Protein AF-B6GZP2-F1 (afdb_monomer)

Organism: Penicillium rubens (strain ATCC 28089 / DSM 1075 / NRRL 1951 / Wisconsin 54-1255) (NCBI:txid500485)

Structure (mmCIF, N/CA/C/O backbone):
data_AF-B6GZP2-F1
#
_entry.id   AF-B6GZP2-F1
#
loop_
_atom_site.group_PDB
_atom_site.id
_atom_site.type_symbol
_atom_site.label_atom_id
_atom_site.label_alt_id
_atom_site.label_comp_id
_atom_site.label_asym_id
_atom_site.label_entity_id
_atom_site.label_seq_id
_atom_site.pdbx_PDB_ins_code
_atom_site.Cartn_x
_atom_site.Cartn_y
_atom_site.Cartn_z
_atom_site.occupancy
_atom_site.B_iso_or_equiv
_atom_site.auth_seq_id
_atom_site.auth_comp_id
_atom_site.auth_asym_id
_atom_site.auth_atom_id
_atom_site.pdbx_PDB_model_num
ATOM 1 N N . MET A 1 1 ? 2.696 3.889 49.284 1.00 46.16 1 MET A N 1
ATOM 2 C CA . MET A 1 1 ? 1.343 4.065 48.715 1.00 46.16 1 MET A CA 1
ATOM 3 C C . MET A 1 1 ? 1.237 3.153 47.505 1.00 46.16 1 MET A C 1
ATOM 5 O O . MET A 1 1 ? 1.988 3.353 46.561 1.00 46.16 1 MET A O 1
ATOM 9 N N . GLY A 1 2 ? 0.428 2.093 47.574 1.00 59.31 2 GLY A N 1
ATOM 10 C CA . GLY A 1 2 ? 0.232 1.188 46.439 1.00 59.31 2 GLY A CA 1
ATOM 11 C C . GLY A 1 2 ? -0.621 1.874 45.377 1.00 59.31 2 GLY A C 1
ATOM 12 O O . GLY A 1 2 ? -1.710 2.348 45.690 1.00 59.31 2 GLY A O 1
ATOM 13 N N . SER A 1 3 ? -0.115 1.977 44.150 1.00 64.50 3 SER A N 1
ATOM 14 C CA . SER A 1 3 ? -0.910 2.445 43.015 1.00 64.50 3 SER A CA 1
ATOM 15 C C . SER A 1 3 ? -1.967 1.384 42.711 1.00 64.50 3 SER A C 1
ATOM 17 O O . SER A 1 3 ? -1.631 0.271 42.311 1.00 64.50 3 SER A O 1
ATOM 19 N N . ILE A 1 4 ? -3.238 1.698 42.965 1.00 73.62 4 ILE A N 1
ATOM 20 C CA . ILE A 1 4 ? -4.356 0.868 42.516 1.00 73.62 4 ILE A CA 1
ATOM 21 C C . ILE A 1 4 ? -4.514 1.168 41.028 1.00 73.62 4 ILE A C 1
ATOM 23 O O . ILE A 1 4 ? -4.993 2.235 40.652 1.00 73.62 4 ILE A O 1
ATOM 27 N N . THR A 1 5 ? -4.063 0.258 40.172 1.00 78.12 5 THR A N 1
ATOM 28 C CA . THR A 1 5 ? -4.270 0.378 38.729 1.00 78.12 5 THR A CA 1
ATOM 29 C C . THR A 1 5 ? -5.692 -0.048 38.411 1.00 78.12 5 THR A C 1
ATOM 31 O O . THR A 1 5 ? -5.974 -1.237 38.289 1.00 78.12 5 THR A O 1
ATOM 34 N N . THR A 1 6 ? -6.596 0.920 38.313 1.00 81.50 6 THR A N 1
ATOM 35 C CA . THR A 1 6 ? -7.939 0.688 37.782 1.00 81.50 6 THR A CA 1
ATOM 36 C C . THR A 1 6 ? -7.833 0.365 36.296 1.00 81.50 6 THR A C 1
ATOM 38 O O . THR A 1 6 ? -7.230 1.113 35.525 1.00 81.50 6 THR A O 1
ATOM 41 N N . THR A 1 7 ? -8.393 -0.766 35.890 1.00 88.25 7 THR A N 1
ATOM 42 C CA . THR A 1 7 ? -8.406 -1.227 34.504 1.00 88.25 7 THR A CA 1
ATOM 43 C C . THR A 1 7 ? -9.774 -0.992 33.871 1.00 88.25 7 THR A C 1
ATOM 45 O O . THR A 1 7 ? -10.785 -0.844 34.554 1.00 88.25 7 THR A O 1
ATOM 48 N N . LEU A 1 8 ? -9.839 -1.015 32.537 1.00 88.31 8 LEU A N 1
ATOM 49 C CA . LEU A 1 8 ? -11.111 -0.919 31.811 1.00 88.31 8 LEU A CA 1
ATOM 50 C C . LEU A 1 8 ? -12.087 -2.053 32.190 1.00 88.31 8 LEU A C 1
ATOM 52 O O . LEU A 1 8 ? -13.301 -1.888 32.086 1.00 88.31 8 LEU A O 1
ATOM 56 N N . LEU A 1 9 ? -11.561 -3.197 32.645 1.00 91.06 9 LEU A N 1
ATOM 57 C CA . LEU A 1 9 ? -12.350 -4.350 33.078 1.00 91.06 9 LEU A CA 1
ATOM 58 C C . LEU A 1 9 ? -13.066 -4.124 34.414 1.00 91.06 9 LEU A C 1
ATOM 60 O O . LEU A 1 9 ? -14.079 -4.780 34.646 1.00 91.06 9 LEU A O 1
ATOM 64 N N . ASP A 1 10 ? -12.586 -3.188 35.237 1.00 93.12 10 ASP A N 1
ATOM 65 C CA . ASP A 1 10 ? -13.174 -2.864 36.543 1.00 93.12 10 ASP A CA 1
ATOM 66 C C . ASP A 1 10 ? -14.403 -1.946 36.423 1.00 93.12 10 ASP A C 1
ATOM 68 O O . ASP A 1 10 ? -15.134 -1.741 37.391 1.00 93.12 10 ASP A O 1
ATOM 72 N N . LEU A 1 11 ? -14.655 -1.395 35.229 1.00 92.75 11 LEU A N 1
ATOM 73 C CA . LEU A 1 11 ? -15.833 -0.575 34.960 1.00 92.75 11 LEU A CA 1
ATOM 74 C C . LEU A 1 11 ? -17.094 -1.436 34.740 1.00 92.75 11 LEU A C 1
ATOM 76 O O . LEU A 1 11 ? -17.014 -2.492 34.102 1.00 92.75 11 LEU A O 1
ATOM 80 N N . PRO A 1 12 ? -18.280 -0.959 35.164 1.00 94.94 12 PRO A N 1
ATOM 81 C CA . PRO A 1 12 ? -19.563 -1.512 34.739 1.00 94.94 12 PRO A CA 1
ATOM 82 C C . PRO A 1 12 ? -19.684 -1.612 33.214 1.00 94.94 12 PRO A C 1
ATOM 84 O O . PRO A 1 12 ? -19.117 -0.804 32.469 1.00 94.94 12 PRO A O 1
ATOM 87 N N . THR A 1 13 ? -20.443 -2.602 32.740 1.00 93.62 13 THR A N 1
ATOM 88 C CA . THR A 1 13 ? -20.599 -2.895 31.305 1.00 93.62 13 THR A CA 1
ATOM 89 C C . THR A 1 13 ? -21.131 -1.687 30.531 1.00 93.62 13 THR A C 1
ATOM 91 O O . THR A 1 13 ? -20.698 -1.438 29.412 1.00 93.62 13 THR A O 1
ATOM 94 N N . GLU A 1 14 ? -22.021 -0.906 31.135 1.00 95.50 14 GLU A N 1
ATOM 95 C CA . GLU A 1 14 ? -22.621 0.295 30.556 1.00 95.50 14 GLU A CA 1
ATOM 96 C C . GLU A 1 14 ? -21.554 1.350 30.247 1.00 95.50 14 GLU A C 1
ATOM 98 O O . GLU A 1 14 ? -21.544 1.923 29.159 1.00 95.50 14 GLU A O 1
ATOM 103 N N . LEU A 1 15 ? -20.602 1.553 31.166 1.00 94.94 15 LEU A N 1
ATOM 104 C CA . LEU A 1 15 ? -19.487 2.477 30.955 1.00 94.94 15 LEU A CA 1
ATOM 105 C C . LEU A 1 15 ? -18.498 1.936 29.921 1.00 94.94 15 LEU A C 1
ATOM 107 O O . LEU A 1 15 ? -17.988 2.704 29.110 1.00 94.94 15 LEU A O 1
ATOM 111 N N . GLN A 1 16 ? -18.257 0.620 29.900 1.00 94.25 16 GLN A N 1
ATOM 112 C CA . GLN A 1 16 ? -17.437 -0.007 28.857 1.00 94.25 16 GLN A CA 1
ATOM 113 C C . GLN A 1 16 ? -18.043 0.237 27.469 1.00 94.25 16 GLN A C 1
ATOM 115 O O . GLN A 1 16 ? -17.339 0.703 26.578 1.00 94.25 16 GLN A O 1
ATOM 120 N N . LEU A 1 17 ? -19.341 -0.024 27.293 1.00 93.12 17 LEU A N 1
ATOM 121 C CA . LEU A 1 17 ? -20.054 0.198 26.030 1.00 93.12 17 LEU A CA 1
ATOM 122 C C . LEU A 1 17 ? -20.058 1.678 25.628 1.00 93.12 17 LEU A C 1
ATOM 124 O O . LEU A 1 17 ? -19.805 1.991 24.466 1.00 93.12 17 LEU A O 1
ATOM 128 N N . TYR A 1 18 ? -20.263 2.580 26.593 1.00 94.56 18 TYR A N 1
ATOM 129 C CA . TYR A 1 18 ? -20.204 4.021 26.356 1.00 94.56 18 TYR A CA 1
ATOM 130 C C . TYR A 1 18 ? -18.816 4.483 25.894 1.00 94.56 18 TYR A C 1
ATOM 132 O O . TYR A 1 18 ? -18.722 5.361 25.051 1.00 94.56 18 TYR A O 1
ATOM 140 N N . ILE A 1 19 ? -17.727 3.888 26.392 1.00 93.69 19 ILE A N 1
ATOM 141 C CA . ILE A 1 19 ? -16.368 4.172 25.896 1.00 93.69 19 ILE A CA 1
ATOM 142 C C . ILE A 1 19 ? -16.175 3.590 24.491 1.00 93.69 19 ILE A C 1
ATOM 144 O O . ILE A 1 19 ? -15.648 4.262 23.607 1.00 93.69 19 ILE A O 1
ATOM 148 N N . ILE A 1 20 ? -16.618 2.347 24.277 1.00 93.31 20 ILE A N 1
ATOM 149 C CA . ILE A 1 20 ? -16.464 1.624 23.008 1.00 93.31 20 ILE A CA 1
ATOM 150 C C . ILE A 1 20 ? -17.130 2.370 21.846 1.00 93.31 20 ILE A C 1
ATOM 152 O O . ILE A 1 20 ? -16.575 2.375 20.752 1.00 93.31 20 ILE A O 1
ATOM 156 N N . GLN A 1 21 ? -18.263 3.043 22.069 1.00 93.12 21 GLN A N 1
ATOM 157 C CA . GLN A 1 21 ? -18.976 3.769 21.008 1.00 93.12 21 GLN A CA 1
ATOM 158 C C . GLN A 1 21 ? -18.158 4.917 20.378 1.00 93.12 21 GLN A C 1
ATOM 160 O O . GLN A 1 21 ? -18.496 5.382 19.293 1.00 93.12 21 GLN A O 1
ATOM 165 N N . PHE A 1 22 ? -17.105 5.391 21.056 1.00 93.06 22 PHE A N 1
ATOM 166 C CA . PHE A 1 22 ? -16.216 6.445 20.558 1.00 93.06 22 PHE A CA 1
ATOM 167 C C . PHE A 1 22 ? -14.963 5.903 19.863 1.00 93.06 22 PHE A C 1
ATOM 169 O O . PHE A 1 22 ? -14.152 6.686 19.368 1.00 93.06 22 PHE A O 1
ATOM 176 N N . LEU A 1 23 ? -14.766 4.583 19.843 1.00 91.25 23 LEU A N 1
ATOM 177 C CA . LEU A 1 23 ? -13.623 3.978 19.176 1.00 91.25 23 LEU A CA 1
ATOM 178 C C . LEU A 1 23 ? -13.853 3.935 17.668 1.00 91.25 23 LEU A C 1
ATOM 180 O O . LEU A 1 23 ? -14.913 3.539 17.185 1.00 91.25 23 LEU A O 1
ATOM 184 N N . ASP A 1 24 ? -12.814 4.277 16.912 1.00 88.56 24 ASP A N 1
ATOM 185 C CA . ASP A 1 24 ? -12.798 4.010 15.483 1.00 88.56 24 ASP A CA 1
ATOM 186 C C . ASP A 1 24 ? -12.724 2.495 15.212 1.00 88.56 24 ASP A C 1
ATOM 188 O O . ASP A 1 24 ? -12.454 1.666 16.093 1.00 88.56 24 ASP A O 1
ATOM 192 N N . TYR A 1 25 ? -12.988 2.107 13.964 1.00 88.94 25 TYR A N 1
ATOM 193 C CA . TYR A 1 25 ? -12.962 0.700 13.570 1.00 88.94 25 TYR A CA 1
ATOM 194 C C . TYR A 1 25 ? -11.609 0.013 13.880 1.00 88.94 25 TYR A C 1
ATOM 196 O O . TYR A 1 25 ? -11.625 -1.058 14.495 1.00 88.94 25 TYR A O 1
ATOM 204 N N . PRO A 1 26 ? -10.435 0.595 13.541 1.00 89.56 26 PRO A N 1
ATOM 205 C CA . PRO A 1 26 ? -9.139 0.036 13.930 1.00 89.56 26 PRO A CA 1
ATOM 206 C C . PRO A 1 26 ? -8.991 -0.218 15.435 1.00 89.56 26 PRO A C 1
ATOM 208 O O . PRO A 1 26 ? -8.576 -1.316 15.818 1.00 89.56 26 PRO A O 1
ATOM 211 N N . SER A 1 27 ? -9.337 0.756 16.285 1.00 90.50 27 SER A N 1
ATOM 212 C CA . SER A 1 27 ? -9.204 0.624 17.741 1.00 90.50 27 SER A CA 1
ATOM 213 C C . SER A 1 27 ? -10.171 -0.411 18.301 1.00 90.50 27 SER A C 1
ATOM 215 O O . SER A 1 27 ? -9.797 -1.195 19.171 1.00 90.50 27 SER A O 1
ATOM 217 N N . SER A 1 28 ? -11.383 -0.485 17.750 1.00 91.31 28 SER A N 1
ATOM 218 C CA . SER A 1 28 ? -12.365 -1.511 18.107 1.00 91.31 28 SER A CA 1
ATOM 219 C C . SER A 1 28 ? -11.844 -2.914 17.789 1.00 91.31 28 SER A C 1
ATOM 221 O O . SER A 1 28 ? -11.903 -3.810 18.634 1.00 91.31 28 SER A O 1
ATOM 223 N N . VAL A 1 29 ? -11.267 -3.116 16.597 1.00 89.62 29 VAL A N 1
ATOM 224 C CA . VAL A 1 29 ? -10.665 -4.403 16.208 1.00 89.62 29 VAL A CA 1
ATOM 225 C C . VAL A 1 29 ? -9.483 -4.754 17.108 1.00 89.62 29 VAL A C 1
ATOM 227 O O . VAL A 1 29 ? -9.349 -5.911 17.507 1.00 89.62 29 VAL A O 1
ATOM 230 N N . ALA A 1 30 ? -8.637 -3.782 17.455 1.00 90.00 30 ALA A N 1
ATOM 231 C CA . ALA A 1 30 ? -7.549 -4.002 18.401 1.00 90.00 30 ALA A CA 1
ATOM 232 C C . ALA A 1 30 ? -8.091 -4.428 19.776 1.00 90.00 30 ALA A C 1
ATOM 234 O O . ALA A 1 30 ? -7.623 -5.418 20.337 1.00 90.00 30 ALA A O 1
ATOM 235 N N . LEU A 1 31 ? -9.131 -3.753 20.280 1.00 91.56 31 LEU A N 1
ATOM 236 C CA . LEU A 1 31 ? -9.759 -4.057 21.565 1.00 91.56 31 LEU A CA 1
ATOM 237 C C . LEU A 1 31 ? -10.371 -5.467 21.594 1.00 91.56 31 LEU A C 1
ATOM 239 O O . LEU A 1 31 ? -10.143 -6.202 22.558 1.00 91.56 31 LEU A O 1
ATOM 243 N N . LEU A 1 32 ? -11.057 -5.894 20.523 1.00 91.75 32 LEU A N 1
ATOM 244 C CA . LEU A 1 32 ? -11.577 -7.264 20.371 1.00 91.75 32 LEU A CA 1
ATOM 245 C C . LEU A 1 32 ? -10.494 -8.342 20.534 1.00 91.75 32 LEU A C 1
ATOM 247 O O . LEU A 1 32 ? -10.791 -9.457 20.967 1.00 91.75 32 LEU A O 1
ATOM 251 N N . GLN A 1 33 ? -9.256 -8.041 20.136 1.00 88.56 33 GLN A N 1
ATOM 252 C CA . GLN A 1 33 ? -8.141 -8.989 20.166 1.00 88.56 33 GLN A CA 1
ATOM 253 C C . GLN A 1 33 ? -7.463 -9.083 21.538 1.00 88.56 33 GLN A C 1
ATOM 255 O O . GLN A 1 33 ? -6.633 -9.967 21.735 1.00 88.56 33 GLN A O 1
ATOM 260 N N . THR A 1 34 ? -7.816 -8.218 22.494 1.00 91.56 34 THR A N 1
ATOM 261 C CA . THR A 1 34 ? -7.162 -8.187 23.812 1.00 91.56 34 THR A CA 1
ATOM 262 C C . THR A 1 34 ? -7.676 -9.260 24.772 1.00 91.56 34 THR A C 1
ATOM 264 O O . THR A 1 34 ? -6.879 -9.896 25.457 1.00 91.56 34 THR A O 1
ATOM 267 N N . ASN A 1 35 ? -8.995 -9.479 24.858 1.00 92.00 35 ASN A N 1
ATOM 268 C CA . ASN A 1 35 ? -9.582 -10.457 25.777 1.00 92.00 35 ASN A CA 1
ATOM 269 C C . ASN A 1 35 ? -10.964 -10.962 25.328 1.00 92.00 35 ASN A C 1
ATOM 271 O O . ASN A 1 35 ? -11.636 -10.382 24.474 1.00 92.00 35 ASN A O 1
ATOM 275 N N . ARG A 1 36 ? -11.412 -12.058 25.958 1.00 92.62 36 ARG A N 1
ATOM 276 C CA . ARG A 1 36 ? -12.692 -12.714 25.648 1.00 92.62 36 ARG A CA 1
ATOM 277 C C . ARG A 1 36 ? -13.909 -11.815 25.898 1.00 92.62 36 ARG A C 1
ATOM 279 O O . ARG A 1 36 ? -14.875 -11.929 25.154 1.00 92.62 36 ARG A O 1
ATOM 286 N N . ARG A 1 37 ? -13.871 -10.945 26.915 1.00 92.38 37 ARG A N 1
ATOM 287 C CA . ARG A 1 37 ? -14.995 -10.072 27.288 1.00 92.38 37 ARG A CA 1
ATOM 288 C C . ARG A 1 37 ? -15.251 -9.013 26.219 1.00 92.38 37 ARG A C 1
ATOM 290 O O . ARG A 1 37 ? -16.376 -8.905 25.740 1.00 92.38 37 ARG A O 1
ATOM 297 N N . PHE A 1 38 ? -14.222 -8.286 25.787 1.00 93.12 38 PHE A N 1
ATOM 298 C CA . PHE A 1 38 ? -14.366 -7.308 24.705 1.00 93.12 38 PHE A CA 1
ATOM 299 C C . PHE A 1 38 ? -14.755 -7.969 23.392 1.00 93.12 38 PHE A C 1
ATOM 301 O O . PHE A 1 38 ? -15.598 -7.431 22.684 1.00 93.12 38 PHE A O 1
ATOM 308 N N . ARG A 1 39 ? -14.274 -9.192 23.134 1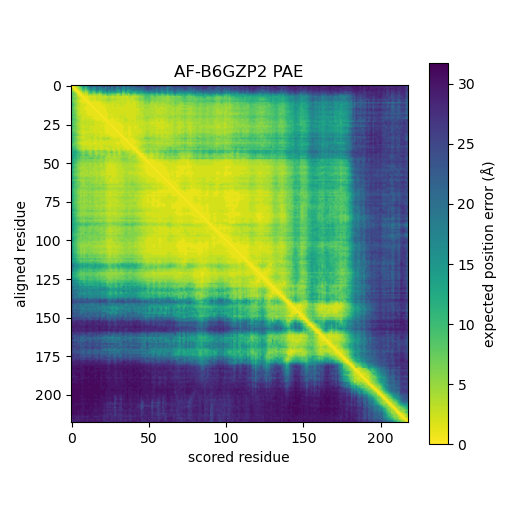.00 92.06 39 ARG A N 1
ATOM 309 C CA . ARG A 1 39 ? -14.718 -9.982 21.982 1.00 92.06 39 ARG A CA 1
ATOM 310 C C . ARG A 1 39 ? -16.232 -10.223 21.935 1.00 92.06 39 ARG A C 1
ATOM 312 O O . ARG A 1 39 ? -16.775 -10.384 20.848 1.00 92.06 39 ARG A O 1
ATOM 319 N N . THR A 1 40 ? -16.893 -10.275 23.091 1.00 91.69 40 THR A N 1
ATOM 320 C CA . THR A 1 40 ? -18.348 -10.466 23.189 1.00 91.69 40 THR A CA 1
ATOM 321 C C . THR A 1 40 ? -19.156 -9.172 23.216 1.00 91.69 40 THR A C 1
ATOM 323 O O . THR A 1 40 ? -20.291 -9.197 22.758 1.00 91.69 40 THR A O 1
ATOM 326 N N . ILE A 1 41 ? -18.618 -8.072 23.757 1.00 91.69 41 ILE A N 1
ATOM 327 C CA . ILE A 1 41 ? -19.409 -6.847 23.985 1.00 91.69 41 ILE A CA 1
ATOM 328 C C . ILE A 1 41 ? -19.181 -5.742 22.954 1.00 91.69 41 ILE A C 1
ATOM 330 O O . ILE A 1 41 ? -20.007 -4.845 22.877 1.00 91.69 41 ILE A O 1
ATOM 334 N N . VAL A 1 42 ? -18.082 -5.762 22.194 1.00 90.44 42 VAL A N 1
ATOM 335 C CA . VAL A 1 42 ? -17.806 -4.730 21.183 1.00 90.44 42 VAL A CA 1
ATOM 336 C C . VAL A 1 42 ? -18.596 -5.069 19.909 1.00 90.44 42 VAL A C 1
ATOM 338 O O . VAL A 1 42 ? -18.263 -6.059 19.247 1.00 90.44 42 VAL A O 1
ATOM 341 N N . PRO A 1 43 ? -19.620 -4.281 19.531 1.00 83.38 43 PRO A N 1
ATOM 342 C CA . PRO A 1 43 ? -20.289 -4.454 18.251 1.00 83.38 43 PRO A CA 1
ATOM 343 C C . PRO A 1 43 ? -19.355 -3.953 17.145 1.00 83.38 43 PRO A C 1
ATOM 345 O O . PRO A 1 43 ? -18.986 -2.782 17.122 1.00 83.38 43 PRO A O 1
ATOM 348 N N . ILE A 1 44 ? -18.936 -4.837 16.238 1.00 83.25 44 ILE A N 1
ATOM 349 C CA . ILE A 1 44 ? -18.139 -4.445 15.072 1.00 83.25 44 ILE A CA 1
ATOM 350 C C . ILE A 1 44 ? -18.916 -4.709 13.800 1.00 83.25 44 ILE A C 1
ATOM 352 O O . ILE A 1 44 ? -19.209 -5.854 13.456 1.00 83.25 44 ILE A O 1
ATOM 356 N N . GLU A 1 45 ? -19.138 -3.636 13.055 1.00 81.62 45 GLU A N 1
ATOM 357 C CA . GLU A 1 45 ? -19.553 -3.704 11.666 1.00 81.62 45 GLU A CA 1
ATOM 358 C C . GLU A 1 45 ? -18.307 -3.696 10.770 1.00 81.62 45 GLU A C 1
ATOM 360 O O . GLU A 1 45 ? -17.451 -2.816 10.906 1.00 81.62 45 GLU A O 1
ATOM 365 N N . PRO A 1 46 ? -18.135 -4.686 9.877 1.00 80.44 46 PRO A N 1
ATOM 366 C CA . PRO A 1 46 ? -17.003 -4.706 8.962 1.00 80.44 46 PRO A CA 1
ATOM 367 C C . PRO A 1 46 ? -17.082 -3.529 7.973 1.00 80.44 46 PRO A C 1
ATOM 369 O O . PRO A 1 46 ? -18.178 -3.159 7.553 1.00 80.44 46 PRO A O 1
ATOM 372 N N . PRO A 1 47 ? -15.939 -2.970 7.533 1.00 86.62 47 PRO A N 1
ATOM 373 C CA . PRO A 1 47 ? -15.920 -1.838 6.620 1.00 86.62 47 PRO A CA 1
ATOM 374 C C . PRO A 1 47 ? -16.551 -2.240 5.287 1.00 86.62 47 PRO A C 1
ATOM 376 O O . PRO A 1 47 ? -16.107 -3.183 4.618 1.00 86.62 47 PRO A O 1
ATOM 379 N N . THR A 1 48 ? -17.592 -1.515 4.894 1.00 87.94 48 THR A N 1
ATOM 380 C CA . THR A 1 48 ? -18.379 -1.806 3.693 1.00 87.94 48 THR A CA 1
ATOM 381 C C . THR A 1 48 ? -17.812 -1.074 2.484 1.00 87.94 48 THR A C 1
ATOM 383 O O . THR A 1 48 ? -17.715 -1.654 1.398 1.00 87.94 48 THR A O 1
ATOM 386 N N . THR A 1 49 ? -17.344 0.162 2.673 1.00 92.62 49 THR A N 1
ATOM 387 C CA . THR A 1 49 ? -16.824 1.006 1.591 1.00 92.62 49 THR A CA 1
ATOM 388 C C . THR A 1 49 ? -15.317 0.835 1.380 1.00 92.62 49 THR A C 1
ATOM 390 O O . THR A 1 49 ? -14.574 0.395 2.262 1.00 92.62 49 THR A O 1
ATOM 393 N N . GLY A 1 50 ? -14.837 1.187 0.182 1.00 91.75 50 GLY A N 1
ATOM 394 C CA . GLY A 1 50 ? -13.402 1.186 -0.125 1.00 91.75 50 GLY A CA 1
ATOM 395 C C . GLY A 1 50 ? -12.611 2.182 0.729 1.00 91.75 50 GLY A C 1
ATOM 396 O O . GLY A 1 50 ? -11.509 1.868 1.169 1.00 91.75 50 GLY A O 1
ATOM 397 N N . GLU A 1 51 ? -13.200 3.341 1.026 1.00 92.94 51 GLU A N 1
ATOM 398 C CA . GLU A 1 51 ? -12.607 4.373 1.881 1.00 92.94 51 GLU A CA 1
ATOM 399 C C . GLU A 1 51 ? -12.439 3.893 3.326 1.00 92.94 51 GLU A C 1
ATOM 401 O O . GLU A 1 51 ? -11.352 4.008 3.887 1.00 92.94 51 GLU A O 1
ATOM 406 N N . GLN A 1 52 ? -13.469 3.261 3.900 1.00 89.75 52 GLN A N 1
ATOM 407 C CA . GLN A 1 52 ? -13.388 2.671 5.239 1.00 89.75 52 GLN A CA 1
ATOM 408 C C . GLN A 1 52 ? -12.314 1.578 5.303 1.00 89.75 52 GLN A C 1
ATOM 410 O O . GLN A 1 52 ? -11.516 1.538 6.240 1.00 89.75 52 GLN A O 1
ATOM 415 N N . LYS A 1 53 ? -12.245 0.713 4.280 1.00 93.50 53 LYS A N 1
ATOM 416 C CA . LYS A 1 53 ? -11.195 -0.312 4.169 1.00 93.50 53 LYS A CA 1
ATOM 417 C C . LYS A 1 53 ? -9.806 0.318 4.092 1.00 93.50 53 LYS A C 1
ATOM 419 O O . LYS A 1 53 ? -8.896 -0.150 4.768 1.00 93.50 53 LYS A O 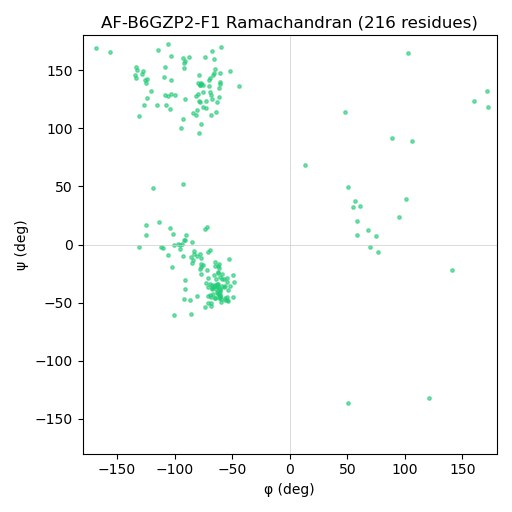1
ATOM 424 N N . LEU A 1 54 ? -9.630 1.370 3.294 1.00 94.38 54 LEU A N 1
ATOM 425 C CA . LEU A 1 54 ? -8.351 2.065 3.173 1.00 94.38 54 LEU A CA 1
ATOM 426 C C . LEU A 1 54 ? -7.944 2.738 4.487 1.00 94.38 54 LEU A C 1
ATOM 428 O O . LEU A 1 54 ? -6.807 2.560 4.915 1.00 94.38 54 LEU A O 1
ATOM 432 N N . SER A 1 55 ? -8.867 3.445 5.141 1.00 93.38 55 SER A N 1
ATOM 433 C CA . SER A 1 55 ? -8.652 4.060 6.457 1.00 93.38 55 SER A CA 1
ATOM 434 C C . SER A 1 55 ? -8.176 3.023 7.480 1.00 93.38 55 SER A C 1
ATOM 436 O O . SER A 1 55 ? -7.159 3.216 8.148 1.00 93.38 55 SER A O 1
ATOM 438 N N . TYR A 1 56 ? -8.814 1.848 7.502 1.00 92.44 56 TYR A N 1
ATOM 439 C CA . TYR A 1 56 ? -8.377 0.738 8.343 1.00 92.44 56 TYR A CA 1
ATOM 440 C C . TYR A 1 56 ? -6.946 0.273 8.033 1.00 92.44 56 TYR A C 1
ATOM 442 O O . TYR A 1 56 ? -6.131 0.129 8.943 1.00 92.44 56 TYR A O 1
ATOM 450 N N . LEU A 1 57 ? -6.602 0.078 6.757 1.00 95.19 57 LEU A N 1
ATOM 451 C CA . LEU A 1 57 ? -5.257 -0.353 6.356 1.00 95.19 57 LEU A CA 1
ATOM 452 C C . LEU A 1 57 ? -4.179 0.693 6.689 1.00 95.19 57 LEU A C 1
ATOM 454 O O . LEU A 1 57 ? -3.062 0.316 7.048 1.00 95.19 57 LEU A O 1
ATOM 458 N N . LEU A 1 58 ? -4.511 1.984 6.589 1.00 95.50 58 LEU A N 1
ATOM 459 C CA . LEU A 1 58 ? -3.637 3.096 6.971 1.00 95.50 58 LEU A CA 1
ATOM 460 C C . LEU A 1 58 ? -3.386 3.142 8.482 1.00 95.50 58 LEU A C 1
ATOM 462 O O . LEU A 1 58 ? -2.268 3.421 8.906 1.00 95.50 58 LEU A O 1
ATOM 466 N N . ALA A 1 59 ? -4.385 2.817 9.302 1.00 93.56 59 ALA A N 1
ATOM 467 C CA . ALA A 1 59 ? -4.180 2.668 10.739 1.00 93.56 59 ALA A CA 1
ATOM 468 C C . ALA A 1 59 ? -3.329 1.425 11.057 1.00 93.56 59 ALA A C 1
ATOM 470 O O . ALA A 1 59 ? -2.394 1.489 11.857 1.00 93.56 59 ALA A O 1
ATOM 471 N N . MET A 1 60 ? -3.601 0.295 10.392 1.00 92.12 60 MET A N 1
ATOM 472 C CA . MET A 1 60 ? -2.877 -0.960 10.616 1.00 92.12 60 MET A CA 1
ATOM 473 C C . MET A 1 60 ? -1.381 -0.859 10.317 1.00 92.12 60 MET A C 1
ATOM 475 O O . MET A 1 60 ? -0.580 -1.425 11.055 1.00 92.12 60 MET A O 1
ATOM 479 N N . GLU A 1 61 ? -0.970 -0.180 9.243 1.00 95.00 61 GLU A N 1
ATOM 480 C CA . GLU A 1 61 ? 0.453 -0.095 8.873 1.00 95.00 61 GLU A CA 1
ATOM 481 C C . GLU A 1 61 ? 1.323 0.649 9.904 1.00 95.00 61 GLU A C 1
ATOM 483 O O . GLU A 1 61 ? 2.553 0.544 9.841 1.00 95.00 61 GLU A O 1
ATOM 488 N N . LEU A 1 62 ? 0.704 1.384 10.836 1.00 93.62 62 LEU A N 1
ATOM 489 C CA . LEU A 1 62 ? 1.370 2.051 11.957 1.00 93.62 62 LEU A CA 1
ATOM 490 C C . LEU A 1 62 ? 1.579 1.120 13.158 1.00 93.62 62 LEU A C 1
ATOM 492 O O . LEU A 1 62 ? 2.379 1.425 14.040 1.00 93.62 62 LEU A O 1
ATOM 496 N N . TRP A 1 63 ? 0.897 -0.027 13.210 1.00 90.88 63 TRP A N 1
ATOM 497 C CA . TRP A 1 63 ? 1.070 -0.974 14.308 1.00 90.88 63 TRP A CA 1
ATOM 498 C C . TRP A 1 63 ? 2.458 -1.631 14.242 1.00 90.88 63 TRP A C 1
ATOM 500 O O . TRP A 1 63 ? 2.910 -1.986 13.146 1.00 90.88 63 TRP A O 1
ATOM 510 N N . PRO A 1 64 ? 3.114 -1.908 15.390 1.00 92.06 64 PRO A N 1
ATOM 511 C CA . PRO A 1 64 ? 4.470 -2.471 15.431 1.00 92.06 64 PRO A CA 1
ATOM 512 C C . PRO A 1 64 ? 4.657 -3.732 14.573 1.00 92.06 64 PRO A C 1
ATOM 514 O O . PRO A 1 64 ? 5.683 -3.911 13.915 1.00 92.06 64 PRO A O 1
ATOM 517 N N . LYS A 1 65 ? 3.620 -4.578 14.513 1.00 89.81 65 LYS A N 1
ATOM 518 C CA . LYS A 1 65 ? 3.599 -5.818 13.725 1.00 89.81 65 LYS A CA 1
ATOM 519 C C . LYS A 1 65 ? 3.695 -5.592 12.208 1.00 89.81 65 LYS A C 1
ATOM 521 O O . LYS A 1 65 ? 4.216 -6.449 11.500 1.00 89.81 65 LYS A O 1
ATOM 526 N N . TYR A 1 66 ? 3.201 -4.464 11.699 1.00 93.06 66 TYR A N 1
ATOM 527 C CA . TYR A 1 66 ? 3.065 -4.183 10.263 1.00 93.06 66 TYR A CA 1
ATOM 528 C C . TYR A 1 66 ? 3.982 -3.045 9.788 1.00 93.06 66 TYR A C 1
ATOM 530 O O . TYR A 1 66 ? 3.800 -2.480 8.709 1.00 93.06 66 TYR A O 1
ATOM 538 N N . THR A 1 67 ? 5.025 -2.741 10.559 1.00 92.44 67 THR A N 1
ATOM 539 C CA . THR A 1 67 ? 6.018 -1.688 10.284 1.00 92.44 67 THR A CA 1
ATOM 540 C C . THR A 1 67 ? 6.696 -1.801 8.914 1.00 92.44 67 THR A C 1
ATOM 542 O O . THR A 1 67 ? 7.020 -0.778 8.316 1.00 92.44 67 THR A O 1
ATOM 545 N N . HIS A 1 68 ? 6.825 -3.005 8.358 1.00 92.69 68 HIS A N 1
ATOM 546 C CA . HIS A 1 68 ? 7.428 -3.274 7.044 1.00 92.69 68 HIS A CA 1
ATOM 547 C C . HIS A 1 68 ? 6.410 -3.370 5.886 1.00 92.69 68 HIS A C 1
ATOM 549 O O . HIS A 1 68 ? 6.799 -3.597 4.736 1.00 92.69 68 HIS A O 1
ATOM 555 N N . LEU A 1 69 ? 5.115 -3.206 6.178 1.00 96.75 69 LEU A N 1
ATOM 556 C CA . LEU A 1 69 ? 4.028 -3.255 5.201 1.00 96.75 69 LEU A CA 1
ATOM 557 C C . LEU A 1 69 ? 3.431 -1.869 4.958 1.00 96.75 69 LEU A C 1
ATOM 559 O O . LEU A 1 69 ? 3.443 -1.023 5.844 1.00 96.75 69 LEU A O 1
ATOM 563 N N . PHE A 1 70 ? 2.877 -1.655 3.771 1.00 97.62 70 PHE A N 1
ATOM 564 C CA . PHE A 1 70 ? 2.242 -0.411 3.351 1.00 97.62 70 PHE A CA 1
ATOM 565 C C . PHE A 1 70 ? 0.917 -0.711 2.659 1.00 97.62 70 PHE A C 1
ATOM 567 O O . PHE A 1 70 ? 0.767 -1.720 1.967 1.00 97.62 70 PHE A O 1
ATOM 574 N N . SER A 1 71 ? -0.047 0.176 2.837 1.00 97.31 71 SER A N 1
ATOM 575 C CA . SER A 1 71 ? -1.363 0.109 2.205 1.00 97.31 71 SER A CA 1
ATOM 576 C C . SER A 1 71 ? -1.327 0.543 0.734 1.00 97.31 71 SER A C 1
ATOM 578 O O . SER A 1 71 ? -0.667 1.515 0.360 1.00 97.31 71 SER A O 1
ATOM 580 N N . CYS A 1 72 ? -2.062 -0.187 -0.109 1.00 98.06 72 CYS A N 1
ATOM 581 C CA . CYS A 1 72 ? -2.359 0.194 -1.488 1.00 98.06 72 CYS A CA 1
ATOM 582 C C . CYS A 1 72 ? -3.833 0.594 -1.618 1.00 98.06 72 CYS A C 1
ATOM 584 O O . CYS A 1 72 ? -4.715 -0.183 -1.256 1.00 98.06 72 CYS A O 1
ATOM 586 N N . ASN A 1 73 ? -4.093 1.767 -2.196 1.00 97.56 73 ASN A N 1
ATOM 587 C CA . ASN A 1 73 ? -5.436 2.330 -2.347 1.00 97.56 73 ASN A CA 1
ATOM 588 C C . ASN A 1 73 ? -6.276 1.706 -3.470 1.00 97.56 73 ASN A C 1
ATOM 590 O O . ASN A 1 73 ? -7.495 1.805 -3.435 1.00 97.56 73 ASN A O 1
ATOM 594 N N . ILE A 1 74 ? -5.640 1.036 -4.434 1.00 96.88 74 ILE A N 1
ATOM 595 C CA . ILE A 1 74 ? -6.333 0.359 -5.535 1.00 96.88 74 ILE A CA 1
ATOM 596 C C . ILE A 1 74 ? -6.756 -1.049 -5.118 1.00 96.88 74 ILE A C 1
ATOM 598 O O . ILE A 1 74 ? -7.940 -1.367 -5.111 1.00 96.88 74 ILE A O 1
ATOM 602 N N . CYS A 1 75 ? -5.801 -1.910 -4.746 1.00 97.00 75 CYS A N 1
ATOM 603 C CA . CYS A 1 75 ? -6.131 -3.293 -4.387 1.00 97.00 75 CYS A CA 1
ATOM 604 C C . CYS A 1 75 ? -6.610 -3.471 -2.941 1.00 97.00 75 CYS A C 1
ATOM 606 O O . CYS A 1 75 ? -6.988 -4.588 -2.591 1.00 97.00 75 CYS A O 1
ATOM 608 N N . LEU A 1 76 ? -6.572 -2.413 -2.118 1.00 96.06 76 LEU A N 1
ATOM 609 C CA . LEU A 1 76 ? -6.986 -2.411 -0.709 1.00 96.06 76 LEU A CA 1
ATOM 610 C C . LEU A 1 76 ? -6.338 -3.552 0.094 1.00 96.06 76 LEU A C 1
ATOM 612 O O . LEU A 1 76 ? -7.003 -4.311 0.798 1.00 96.06 76 LEU A O 1
ATOM 616 N N . LYS A 1 77 ? -5.013 -3.691 -0.040 1.00 96.12 77 LYS A N 1
ATOM 617 C CA . LYS A 1 77 ? -4.196 -4.691 0.667 1.00 96.12 77 LYS A CA 1
ATOM 618 C C . LYS A 1 77 ? -2.948 -4.051 1.268 1.00 96.12 77 LYS A C 1
ATOM 620 O O . LYS A 1 77 ? -2.394 -3.113 0.691 1.00 96.12 77 LYS A O 1
ATOM 625 N N . LEU A 1 78 ? -2.475 -4.616 2.379 1.00 96.31 78 LEU A N 1
ATOM 626 C CA . LEU A 1 78 ? -1.121 -4.385 2.883 1.00 96.31 78 LEU A CA 1
ATOM 627 C C . LEU A 1 78 ? -0.118 -5.163 2.029 1.00 96.31 78 LEU A C 1
ATOM 629 O O . LEU A 1 78 ? -0.306 -6.351 1.758 1.00 96.31 78 LEU A O 1
ATOM 633 N N . ARG A 1 79 ? 0.947 -4.497 1.596 1.00 97.44 79 ARG A N 1
ATOM 634 C CA . ARG A 1 79 ? 2.001 -5.062 0.752 1.00 97.44 79 ARG A CA 1
ATOM 635 C C . ARG A 1 79 ? 3.374 -4.691 1.300 1.00 97.44 79 ARG A C 1
ATOM 637 O O . ARG A 1 79 ? 3.526 -3.674 1.967 1.00 97.44 79 ARG A O 1
ATOM 644 N N . ALA A 1 80 ? 4.370 -5.524 1.029 1.00 96.19 80 ALA A N 1
ATOM 645 C CA . ALA A 1 80 ? 5.742 -5.268 1.450 1.00 96.19 80 ALA A CA 1
ATOM 646 C C . ALA A 1 80 ? 6.336 -4.036 0.749 1.00 96.19 80 ALA A C 1
ATOM 648 O O . ALA A 1 80 ? 5.875 -3.632 -0.318 1.00 96.19 80 ALA A O 1
ATOM 649 N N . ARG A 1 81 ? 7.393 -3.462 1.333 1.00 95.19 81 ARG A N 1
ATOM 650 C CA . ARG A 1 81 ? 8.106 -2.286 0.803 1.00 95.19 81 ARG A CA 1
ATOM 651 C C . ARG A 1 81 ? 8.483 -2.409 -0.680 1.00 95.19 81 ARG A C 1
ATOM 653 O O . ARG A 1 81 ? 8.257 -1.484 -1.447 1.00 95.19 81 ARG A O 1
ATOM 660 N N . ASN A 1 82 ? 9.015 -3.561 -1.083 1.00 92.56 82 ASN A N 1
ATOM 661 C CA . ASN A 1 82 ? 9.449 -3.846 -2.457 1.00 92.56 82 ASN A CA 1
ATOM 662 C C . ASN A 1 82 ? 8.293 -4.005 -3.461 1.00 92.56 82 ASN A C 1
ATOM 664 O O . ASN A 1 82 ? 8.534 -4.133 -4.657 1.00 92.56 82 ASN A O 1
ATOM 668 N N . ALA A 1 83 ? 7.043 -3.999 -2.995 1.00 95.38 83 ALA A N 1
ATOM 669 C CA . ALA A 1 83 ? 5.871 -3.965 -3.858 1.00 95.38 83 ALA A CA 1
ATOM 670 C C . ALA A 1 83 ? 5.496 -2.535 -4.278 1.00 95.38 83 ALA A C 1
ATOM 672 O O . ALA A 1 83 ? 4.486 -2.360 -4.952 1.00 95.38 83 ALA A O 1
ATOM 673 N N . PHE A 1 84 ? 6.254 -1.515 -3.876 1.00 95.81 84 PHE A N 1
ATOM 674 C CA . PHE A 1 84 ? 6.016 -0.117 -4.222 1.00 95.81 84 PHE A CA 1
ATOM 675 C C . PHE A 1 84 ? 7.279 0.505 -4.812 1.00 95.81 84 PHE A C 1
ATOM 677 O O . PHE A 1 84 ? 8.390 0.164 -4.414 1.00 95.81 84 PHE A O 1
ATOM 684 N N . ALA A 1 85 ? 7.099 1.472 -5.712 1.00 94.31 85 ALA A N 1
ATOM 685 C CA . ALA A 1 85 ? 8.189 2.365 -6.082 1.00 94.31 85 ALA A CA 1
ATOM 686 C C . ALA A 1 85 ? 8.569 3.251 -4.883 1.00 94.31 85 ALA A C 1
ATOM 688 O O . ALA A 1 85 ? 7.700 3.700 -4.137 1.00 94.31 85 ALA A O 1
ATOM 689 N N . ASP A 1 86 ? 9.845 3.584 -4.734 1.00 95.00 86 ASP A N 1
ATOM 690 C CA . ASP A 1 86 ? 10.384 4.381 -3.632 1.00 95.00 86 ASP A CA 1
ATOM 691 C C . ASP A 1 86 ? 9.686 5.739 -3.499 1.00 95.00 86 ASP A C 1
ATOM 693 O O . ASP A 1 86 ? 9.425 6.196 -2.387 1.00 95.00 86 ASP A O 1
ATOM 697 N N . LYS A 1 87 ? 9.297 6.354 -4.624 1.00 93.69 87 LYS A N 1
ATOM 698 C CA . LYS A 1 87 ? 8.529 7.611 -4.644 1.00 93.69 87 LYS A CA 1
ATOM 699 C C . LYS A 1 87 ? 7.144 7.477 -3.991 1.00 93.69 87 LYS A C 1
ATOM 701 O O . LYS A 1 87 ? 6.600 8.465 -3.513 1.00 93.69 87 LYS A O 1
ATOM 706 N N . GLN A 1 88 ? 6.576 6.270 -3.934 1.00 96.12 88 GLN A N 1
ATOM 707 C CA . GLN A 1 88 ? 5.333 5.997 -3.203 1.00 96.12 88 GLN A CA 1
ATOM 708 C C . GLN A 1 88 ? 5.551 5.902 -1.691 1.00 96.12 88 GLN A C 1
ATOM 710 O O . GLN A 1 88 ? 4.583 5.978 -0.951 1.00 96.12 88 GLN A O 1
ATOM 715 N N . LEU A 1 89 ? 6.781 5.720 -1.208 1.00 95.88 89 LEU A N 1
ATOM 716 C CA . LEU A 1 89 ? 7.051 5.432 0.206 1.00 95.88 89 LEU A CA 1
ATOM 717 C C . LEU A 1 89 ? 7.762 6.569 0.949 1.00 95.88 89 LEU A C 1
ATOM 719 O O . LEU A 1 89 ? 8.039 6.440 2.140 1.00 95.88 89 LEU A O 1
ATOM 723 N N . ARG A 1 90 ? 8.092 7.657 0.251 1.00 92.31 90 ARG A N 1
ATOM 724 C CA . ARG A 1 90 ? 8.860 8.795 0.770 1.00 92.31 90 ARG A CA 1
ATOM 725 C C . ARG A 1 90 ? 8.003 10.066 0.805 1.00 92.31 90 ARG A C 1
ATOM 727 O O . ARG A 1 90 ? 6.930 10.126 0.200 1.00 92.31 90 ARG A O 1
ATOM 734 N N . ALA A 1 91 ? 8.512 11.092 1.489 1.00 93.25 91 ALA A N 1
ATOM 735 C CA . ALA A 1 91 ? 7.893 12.414 1.593 1.00 93.25 91 ALA A CA 1
ATOM 736 C C . ALA A 1 91 ? 6.413 12.332 2.023 1.00 93.25 91 ALA A C 1
ATOM 738 O O . ALA A 1 91 ? 6.061 11.545 2.901 1.00 93.25 91 ALA A O 1
ATOM 739 N N . ARG A 1 92 ? 5.526 13.102 1.380 1.00 95.81 92 ARG A N 1
ATOM 740 C CA . ARG A 1 92 ? 4.097 13.204 1.730 1.00 95.81 92 ARG A CA 1
ATOM 741 C C . ARG A 1 92 ? 3.321 11.887 1.621 1.00 95.81 92 ARG A C 1
ATOM 743 O O . ARG A 1 92 ? 2.233 11.789 2.183 1.00 95.81 92 ARG A O 1
ATOM 750 N N . ARG A 1 93 ? 3.867 10.882 0.926 1.00 95.62 93 ARG A N 1
ATOM 751 C CA . ARG A 1 93 ? 3.281 9.538 0.790 1.00 95.62 93 ARG A CA 1
ATOM 752 C C . ARG A 1 93 ? 3.856 8.527 1.780 1.00 95.62 93 ARG A C 1
ATOM 754 O O . ARG A 1 93 ? 3.452 7.367 1.757 1.00 95.62 93 ARG A O 1
ATOM 761 N N . GLY A 1 94 ? 4.780 8.933 2.649 1.00 94.50 94 GLY A N 1
ATOM 762 C CA . GLY A 1 94 ? 5.273 8.101 3.744 1.00 94.50 94 GLY A CA 1
ATOM 763 C C . GLY A 1 94 ? 4.159 7.679 4.711 1.00 94.50 94 GLY A C 1
ATOM 764 O O . GLY A 1 94 ? 3.023 8.154 4.637 1.00 94.50 94 GLY A O 1
ATOM 765 N N . LYS A 1 95 ? 4.463 6.758 5.627 1.00 94.94 95 LYS A N 1
ATOM 766 C CA . LYS A 1 95 ? 3.508 6.340 6.668 1.00 94.94 95 LYS A CA 1
ATOM 767 C C . LYS A 1 95 ? 3.106 7.521 7.547 1.00 94.94 95 LYS A C 1
ATOM 769 O O . LYS A 1 95 ? 3.952 8.344 7.872 1.00 94.94 95 LYS A O 1
ATOM 774 N N . GLY A 1 96 ? 1.828 7.598 7.909 1.00 92.75 96 GLY A N 1
ATOM 775 C CA . GLY A 1 96 ? 1.297 8.669 8.762 1.00 92.75 96 GLY A CA 1
ATOM 776 C C . GLY A 1 96 ? 1.237 10.058 8.113 1.00 92.75 96 GLY A C 1
ATOM 777 O O . GLY A 1 96 ? 0.744 10.989 8.736 1.00 92.75 96 GLY A O 1
ATOM 778 N N . HIS A 1 97 ? 1.695 10.220 6.868 1.00 95.12 97 HIS A N 1
ATOM 779 C CA . HIS A 1 97 ? 1.604 11.494 6.158 1.00 95.12 97 HIS A CA 1
ATOM 780 C C . HIS A 1 97 ? 0.271 11.651 5.414 1.00 95.12 97 HIS A C 1
ATOM 782 O O . HIS A 1 97 ? -0.422 10.678 5.110 1.00 95.12 97 HIS A O 1
ATOM 788 N N . ILE A 1 98 ? -0.053 12.898 5.066 1.00 94.31 98 ILE A N 1
ATOM 789 C CA . ILE A 1 98 ? -1.337 13.300 4.473 1.00 94.31 98 ILE A CA 1
ATOM 790 C C . ILE A 1 98 ? -1.673 12.596 3.147 1.00 94.31 98 ILE A C 1
ATOM 792 O O . ILE A 1 98 ? -2.840 12.362 2.856 1.00 94.31 98 ILE A O 1
ATOM 796 N N . GLU A 1 99 ? -0.674 12.205 2.348 1.00 96.25 99 GLU A N 1
ATOM 797 C CA . GLU A 1 99 ? -0.892 11.500 1.076 1.00 96.25 99 GLU A CA 1
ATOM 798 C C . GLU A 1 99 ? -0.599 9.996 1.156 1.00 96.25 99 GLU A C 1
ATOM 800 O O . GLU A 1 99 ? -0.501 9.323 0.128 1.00 96.25 99 GLU A O 1
ATOM 805 N N . SER A 1 100 ? -0.478 9.435 2.360 1.00 96.06 100 SER A N 1
ATOM 806 C CA . SER A 1 100 ? -0.292 7.993 2.575 1.00 96.06 100 SER A CA 1
ATOM 807 C C . SER A 1 100 ? -1.379 7.151 1.884 1.00 96.06 100 SER A C 1
ATOM 809 O O . SER A 1 100 ? -1.083 6.152 1.227 1.00 96.06 100 SER A O 1
ATOM 811 N N . GLY A 1 101 ? -2.630 7.618 1.910 1.00 96.56 101 GLY A N 1
ATOM 812 C CA . GLY A 1 101 ? -3.763 7.000 1.212 1.00 96.56 101 GLY A CA 1
ATOM 813 C C . GLY A 1 101 ? -3.725 7.096 -0.320 1.00 96.56 101 GLY A C 1
ATOM 814 O O . GLY A 1 101 ? -4.574 6.515 -0.988 1.00 96.56 101 GLY A 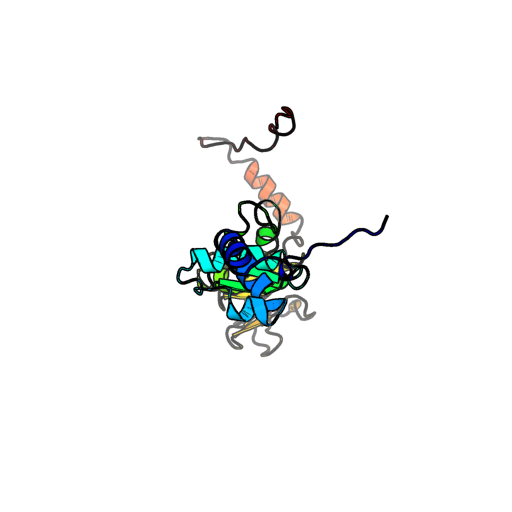O 1
ATOM 815 N N . ARG A 1 102 ? -2.756 7.802 -0.918 1.00 96.75 102 ARG A N 1
ATOM 816 C CA . ARG A 1 102 ? -2.593 7.899 -2.383 1.00 96.75 102 ARG A CA 1
ATOM 817 C C . ARG A 1 102 ? -1.616 6.867 -2.952 1.00 96.75 102 ARG A C 1
ATOM 819 O O . ARG A 1 102 ? -1.364 6.862 -4.158 1.00 96.75 102 ARG A O 1
ATOM 826 N N . ARG A 1 103 ? -1.045 6.010 -2.101 1.00 97.50 103 ARG A N 1
ATOM 827 C CA . ARG A 1 103 ? -0.108 4.966 -2.516 1.00 97.50 103 ARG A CA 1
ATOM 828 C C . ARG A 1 103 ? -0.784 3.864 -3.307 1.00 97.50 103 ARG A C 1
ATOM 830 O O . ARG A 1 103 ? -1.836 3.357 -2.928 1.00 97.50 103 ARG A O 1
ATOM 837 N N . PHE A 1 104 ? -0.084 3.386 -4.323 1.00 97.44 104 PHE A N 1
ATOM 838 C CA . PHE A 1 104 ? -0.454 2.192 -5.067 1.00 97.44 104 PHE A CA 1
ATOM 839 C C . PHE A 1 104 ? 0.755 1.282 -5.264 1.00 97.44 104 PHE A C 1
ATOM 841 O O . PHE A 1 104 ? 1.877 1.758 -5.441 1.00 97.44 104 PHE A O 1
ATOM 848 N N . CYS A 1 105 ? 0.529 -0.031 -5.205 1.00 96.50 105 CYS A N 1
ATOM 849 C CA . CYS A 1 105 ? 1.590 -1.001 -5.440 1.00 96.50 105 CYS A CA 1
ATOM 850 C C . CYS A 1 105 ? 1.943 -1.068 -6.930 1.00 96.50 105 CYS A C 1
ATOM 852 O O . CYS A 1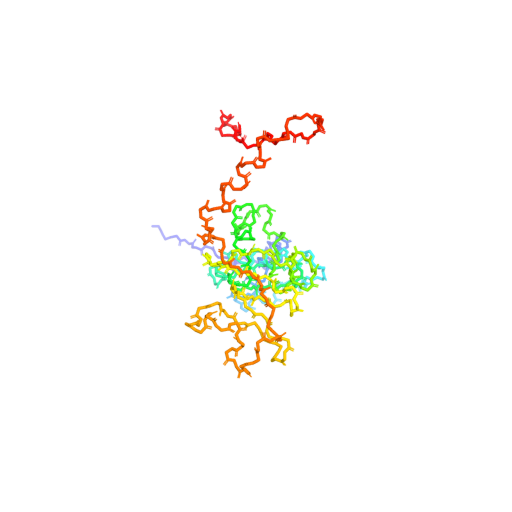 105 ? 1.152 -0.668 -7.789 1.00 96.50 105 CYS A O 1
ATOM 854 N N . LEU A 1 106 ? 3.122 -1.607 -7.225 1.00 92.38 106 LEU A N 1
ATOM 855 C CA . LEU A 1 106 ? 3.662 -1.756 -8.568 1.00 92.38 106 LEU A CA 1
ATOM 856 C C . LEU A 1 106 ? 2.687 -2.499 -9.481 1.00 92.38 106 LEU A C 1
ATOM 858 O O . LEU A 1 106 ? 2.362 -1.982 -10.544 1.00 92.38 106 LEU A O 1
ATOM 862 N N . ASP A 1 107 ? 2.134 -3.628 -9.028 1.00 90.25 107 ASP A N 1
ATOM 863 C CA . ASP A 1 107 ? 1.149 -4.403 -9.796 1.00 90.25 107 ASP A CA 1
ATOM 864 C C . ASP A 1 107 ? -0.065 -3.550 -10.191 1.00 90.25 107 ASP A C 1
ATOM 866 O O . ASP A 1 107 ? -0.472 -3.538 -11.349 1.00 90.25 107 ASP A O 1
ATOM 870 N N . CYS A 1 108 ? -0.619 -2.778 -9.248 1.00 94.31 108 CYS A N 1
ATOM 871 C CA . CYS A 1 108 ? -1.749 -1.894 -9.533 1.00 94.31 108 CYS A CA 1
ATOM 872 C C . CYS A 1 108 ? -1.345 -0.768 -10.489 1.00 94.31 108 CYS A C 1
ATOM 874 O O . CYS A 1 108 ? -2.079 -0.472 -11.426 1.00 94.31 108 CYS A O 1
ATOM 876 N N . GLY A 1 109 ? -0.170 -0.166 -10.295 1.00 92.00 109 GLY A N 1
ATOM 877 C CA . GLY A 1 109 ? 0.348 0.855 -11.202 1.00 92.00 109 GLY A CA 1
ATOM 878 C C . GLY A 1 109 ? 0.543 0.350 -12.630 1.00 92.00 109 GLY A C 1
ATOM 879 O O . GLY A 1 109 ? 0.207 1.066 -13.572 1.00 92.00 109 GLY A O 1
ATOM 880 N N . CYS A 1 110 ? 0.998 -0.892 -12.797 1.00 86.50 110 CYS A N 1
ATOM 881 C CA . CYS A 1 110 ? 1.157 -1.529 -14.103 1.00 86.50 110 CYS A CA 1
ATOM 882 C C . CYS A 1 110 ? -0.205 -1.861 -14.733 1.00 86.50 110 CYS A C 1
ATOM 884 O O . CYS A 1 110 ? -0.476 -1.459 -15.865 1.00 86.50 110 CYS A O 1
ATOM 886 N N . CYS A 1 111 ? -1.098 -2.530 -13.993 1.00 86.75 111 CYS A N 1
ATOM 887 C CA . CYS A 1 111 ? -2.428 -2.914 -14.480 1.00 86.75 111 CYS A CA 1
ATOM 888 C C . CYS A 1 111 ? -3.283 -1.703 -14.881 1.00 86.75 111 CYS A C 1
ATOM 890 O O . CYS A 1 111 ? -3.972 -1.744 -15.899 1.00 86.75 111 CYS A O 1
ATOM 892 N N . HIS A 1 112 ? -3.204 -0.611 -14.117 1.00 86.81 112 HIS A N 1
ATOM 893 C CA . HIS A 1 112 ? -3.946 0.626 -14.376 1.00 86.81 112 HIS A CA 1
ATOM 894 C C . HIS A 1 112 ? -3.188 1.627 -15.263 1.00 86.81 112 HIS A C 1
ATOM 896 O O . HIS A 1 112 ? -3.653 2.751 -15.429 1.00 86.81 112 HIS A O 1
ATOM 902 N N . ARG A 1 113 ? -2.044 1.239 -15.851 1.00 86.31 113 ARG A N 1
ATOM 903 C CA . ARG A 1 113 ? -1.232 2.079 -16.758 1.00 86.31 113 ARG A CA 1
ATOM 904 C C . ARG A 1 113 ? -0.819 3.430 -16.157 1.00 86.31 113 ARG A C 1
ATOM 906 O O . ARG A 1 113 ? -0.682 4.418 -16.871 1.00 86.31 113 ARG A O 1
ATOM 913 N N . MET A 1 114 ? -0.615 3.476 -14.842 1.00 89.25 114 MET A N 1
ATOM 914 C CA . MET A 1 114 ? -0.095 4.665 -14.154 1.00 89.25 114 MET A CA 1
ATOM 915 C C . MET A 1 114 ? 1.417 4.816 -14.333 1.00 89.25 114 MET A C 1
ATOM 917 O O . MET A 1 114 ? 1.952 5.911 -14.180 1.00 89.25 114 MET A O 1
ATOM 921 N N . TYR A 1 115 ? 2.104 3.722 -14.663 1.00 86.75 115 TYR A N 1
ATOM 922 C CA . TYR A 1 115 ? 3.485 3.747 -15.125 1.00 86.75 115 TYR A CA 1
ATOM 923 C C . TYR A 1 115 ? 3.514 3.634 -16.645 1.00 86.75 115 TYR A C 1
ATOM 925 O O . TYR A 1 115 ? 2.896 2.730 -17.212 1.00 86.75 115 TYR A O 1
ATOM 933 N N . GLN A 1 116 ? 4.231 4.553 -17.292 1.00 78.50 116 GLN A N 1
ATOM 934 C CA . GLN A 1 116 ? 4.439 4.487 -18.730 1.00 78.50 116 GLN A CA 1
ATOM 935 C C . GLN A 1 116 ? 5.540 3.469 -19.050 1.00 78.50 116 GLN A C 1
ATOM 937 O O . GLN A 1 116 ? 6.548 3.409 -18.339 1.00 78.50 116 GLN A O 1
ATOM 942 N N . PRO A 1 117 ? 5.367 2.666 -20.108 1.00 76.44 117 PRO A N 1
ATOM 943 C CA . PRO A 1 117 ? 6.446 1.900 -20.713 1.00 76.44 117 PRO A CA 1
ATOM 944 C C . PRO A 1 117 ? 7.742 2.696 -20.881 1.00 76.44 117 PRO A C 1
ATOM 946 O O . PRO A 1 117 ? 7.703 3.841 -21.318 1.00 76.44 117 PRO A O 1
ATOM 949 N N . GLY A 1 118 ? 8.882 2.083 -20.561 1.00 71.06 118 GLY A N 1
ATOM 950 C CA . GLY A 1 118 ? 10.195 2.721 -20.706 1.00 71.06 118 GLY A CA 1
ATOM 951 C C . GLY A 1 118 ? 10.544 3.745 -19.620 1.00 71.06 118 GLY A C 1
ATOM 952 O O . GLY A 1 118 ? 11.682 4.197 -19.572 1.00 71.06 118 GLY A O 1
ATOM 953 N N . HIS A 1 119 ? 9.623 4.090 -18.714 1.00 75.62 119 HIS A N 1
ATOM 954 C CA . HIS A 1 119 ? 9.975 4.902 -17.551 1.00 75.62 119 HIS A CA 1
ATOM 955 C C . HIS A 1 119 ? 10.729 4.075 -16.508 1.00 75.62 119 HIS A C 1
ATOM 957 O O . HIS A 1 119 ? 10.334 2.954 -16.171 1.00 75.62 119 HIS A O 1
ATOM 963 N N . PHE A 1 120 ? 11.772 4.689 -15.952 1.00 81.31 120 PHE A N 1
ATOM 964 C CA . PHE A 1 120 ? 12.525 4.155 -14.829 1.00 81.31 120 PHE A CA 1
ATOM 965 C C . PHE A 1 120 ? 11.774 4.374 -13.513 1.00 81.31 120 PHE A C 1
ATOM 967 O O . PHE A 1 120 ? 11.202 5.434 -13.240 1.00 81.31 120 PHE A O 1
ATOM 974 N N . LEU A 1 121 ? 11.777 3.340 -12.683 1.00 88.56 121 LEU A N 1
ATOM 975 C CA . LEU A 1 121 ? 11.167 3.279 -11.370 1.00 88.56 121 LEU A CA 1
ATOM 976 C C . LEU A 1 121 ? 12.242 2.893 -10.363 1.00 88.56 121 LEU A C 1
ATOM 978 O O . LEU A 1 121 ? 12.878 1.853 -10.486 1.00 88.56 121 LEU A O 1
ATOM 982 N N . MET A 1 122 ? 12.395 3.694 -9.314 1.00 90.50 122 MET A N 1
ATOM 983 C CA . MET A 1 122 ? 13.223 3.309 -8.174 1.00 90.50 122 MET A CA 1
ATOM 984 C C . MET A 1 122 ? 12.449 2.328 -7.295 1.00 90.50 122 MET A C 1
ATOM 986 O O . MET A 1 122 ? 11.377 2.682 -6.805 1.00 90.50 122 MET A O 1
ATOM 990 N N . VAL A 1 123 ? 12.981 1.131 -7.055 1.00 91.69 123 VAL A N 1
ATOM 991 C CA . VAL A 1 123 ? 12.411 0.107 -6.168 1.00 91.69 123 VAL A CA 1
ATOM 992 C C . VAL A 1 123 ? 13.502 -0.395 -5.228 1.00 91.69 123 VAL A C 1
ATOM 994 O O . VAL A 1 123 ? 14.457 -1.046 -5.641 1.00 91.69 123 VAL A O 1
ATOM 997 N N . GLY A 1 124 ? 13.394 -0.076 -3.938 1.00 88.75 124 GLY A N 1
ATOM 998 C CA . GLY A 1 124 ? 14.407 -0.460 -2.953 1.00 88.75 124 GLY A CA 1
ATOM 999 C C . GLY A 1 124 ? 15.787 0.138 -3.244 1.00 88.75 124 GLY A C 1
ATOM 1000 O O . GLY A 1 124 ? 16.794 -0.509 -2.972 1.00 88.75 124 GLY A O 1
ATOM 1001 N N . GLY A 1 125 ? 15.838 1.345 -3.815 1.00 87.62 125 GLY A N 1
ATOM 1002 C CA . GLY A 1 125 ? 17.082 1.991 -4.241 1.00 87.62 125 GLY A CA 1
ATOM 1003 C C . GLY A 1 125 ? 17.708 1.426 -5.521 1.00 87.62 125 GLY A C 1
ATOM 1004 O O . GLY A 1 125 ? 18.814 1.828 -5.857 1.00 87.62 125 GLY A O 1
ATOM 1005 N N . GLN A 1 126 ? 17.033 0.515 -6.225 1.00 85.69 126 GLN A N 1
ATOM 1006 C CA . GLN A 1 126 ? 17.467 -0.015 -7.519 1.00 85.69 126 GLN A CA 1
ATOM 1007 C C . GLN A 1 126 ? 16.564 0.515 -8.631 1.00 85.69 126 GLN A C 1
ATOM 1009 O O . GLN A 1 126 ? 15.360 0.654 -8.424 1.00 85.69 126 GLN A O 1
ATOM 1014 N N . GLU A 1 127 ? 17.128 0.787 -9.803 1.00 84.00 127 GLU A N 1
ATOM 1015 C CA . GLU A 1 127 ? 16.348 1.157 -10.983 1.00 84.00 127 GLU A CA 1
ATOM 1016 C C . GLU A 1 127 ? 15.751 -0.081 -11.655 1.00 84.00 127 GLU A C 1
ATOM 1018 O O . GLU A 1 127 ? 16.434 -1.069 -11.934 1.00 84.00 127 GLU A O 1
ATOM 1023 N N . GLU A 1 128 ? 14.447 -0.017 -11.901 1.00 85.44 128 GLU A N 1
ATOM 1024 C CA . GLU A 1 128 ? 13.684 -0.974 -12.690 1.00 85.44 128 GLU A CA 1
ATOM 1025 C C . GLU A 1 128 ? 12.948 -0.224 -13.806 1.00 85.44 128 GLU A C 1
ATOM 1027 O O . GLU A 1 128 ? 12.373 0.837 -13.582 1.00 85.44 128 GLU A O 1
ATOM 1032 N N . VAL A 1 129 ? 12.918 -0.779 -15.011 1.00 79.88 129 VAL A N 1
ATOM 1033 C CA . VAL A 1 129 ? 12.130 -0.298 -16.146 1.00 79.88 129 VAL A CA 1
ATOM 1034 C C . VAL A 1 129 ? 10.890 -1.168 -16.350 1.00 79.88 129 VAL A C 1
ATOM 1036 O O . VAL A 1 129 ? 10.919 -2.398 -16.229 1.00 79.88 129 VAL A O 1
ATOM 1039 N N . LEU A 1 130 ? 9.770 -0.539 -16.701 1.00 77.69 130 LEU A N 1
ATOM 1040 C CA . LEU A 1 130 ? 8.606 -1.273 -17.187 1.00 77.69 130 LEU A CA 1
ATOM 1041 C C . LEU A 1 130 ? 8.806 -1.624 -18.665 1.00 77.69 130 LEU A C 1
ATOM 1043 O O . LEU A 1 130 ? 8.849 -0.733 -19.518 1.00 77.69 130 LEU A O 1
ATOM 1047 N N . CYS A 1 131 ? 8.895 -2.916 -18.987 1.00 73.69 131 CYS A N 1
ATOM 1048 C CA . CYS A 1 131 ? 9.074 -3.353 -20.368 1.00 73.69 131 CYS A CA 1
ATOM 1049 C C . CYS A 1 131 ? 7.884 -2.921 -21.233 1.00 73.69 131 CYS A C 1
ATOM 1051 O O . CYS A 1 131 ? 6.736 -3.259 -20.945 1.00 73.69 131 CYS A O 1
ATOM 1053 N N . ALA A 1 132 ? 8.149 -2.240 -22.349 1.00 69.06 132 ALA A N 1
ATOM 1054 C CA . ALA A 1 132 ? 7.093 -1.784 -23.251 1.00 69.06 132 ALA A CA 1
ATOM 1055 C C . ALA A 1 132 ? 6.311 -2.910 -23.936 1.00 69.06 132 ALA A C 1
ATOM 1057 O O . ALA A 1 132 ? 5.202 -2.686 -24.421 1.00 69.06 132 ALA A O 1
ATOM 1058 N N . ILE A 1 133 ? 6.879 -4.117 -23.962 1.00 70.75 133 ILE A N 1
ATOM 1059 C CA . ILE A 1 133 ? 6.332 -5.248 -24.706 1.00 70.75 133 ILE A CA 1
ATOM 1060 C C . ILE A 1 133 ? 5.579 -6.193 -23.772 1.00 70.75 133 ILE A C 1
ATOM 1062 O O . ILE A 1 133 ? 4.375 -6.366 -23.943 1.00 70.75 133 ILE A O 1
ATOM 1066 N N . CYS A 1 134 ? 6.244 -6.775 -22.765 1.00 71.81 134 CYS A N 1
ATOM 1067 C CA . CYS A 1 134 ? 5.567 -7.674 -21.822 1.00 71.81 134 CYS A CA 1
ATOM 1068 C C . CYS A 1 134 ? 4.852 -6.952 -20.677 1.00 71.81 134 CYS A C 1
ATOM 1070 O O . CYS A 1 134 ? 4.039 -7.576 -20.005 1.00 71.81 134 CYS A O 1
ATOM 1072 N N . ARG A 1 135 ? 5.112 -5.652 -20.463 1.00 70.56 135 ARG A N 1
ATOM 1073 C CA . ARG A 1 135 ? 4.568 -4.861 -19.341 1.00 70.56 135 ARG A CA 1
ATOM 1074 C C . ARG A 1 135 ? 4.921 -5.413 -17.961 1.00 70.56 135 ARG A C 1
ATOM 1076 O O . ARG A 1 135 ? 4.270 -5.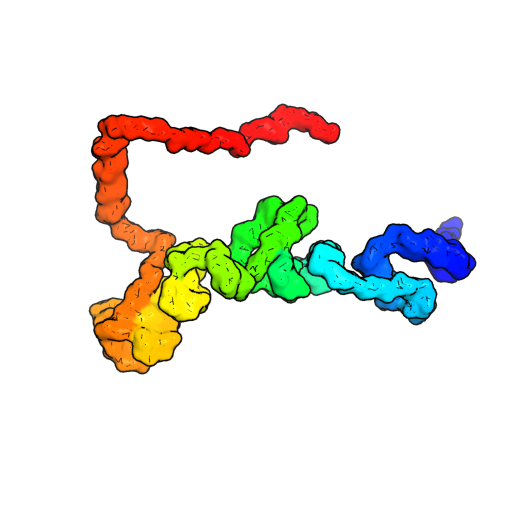075 -16.975 1.00 70.56 135 ARG A O 1
ATOM 1083 N N . GLU A 1 136 ? 5.961 -6.233 -17.892 1.00 74.75 136 GLU A N 1
ATOM 1084 C CA . GLU A 1 136 ? 6.548 -6.692 -16.642 1.00 74.75 136 GLU A CA 1
ATOM 1085 C C . GLU A 1 136 ? 7.700 -5.775 -16.224 1.00 74.75 136 GLU A C 1
ATOM 1087 O O . GLU A 1 136 ? 8.248 -5.012 -17.028 1.00 74.75 136 GLU A O 1
ATOM 1092 N N . ARG A 1 137 ? 8.048 -5.838 -14.937 1.00 74.38 137 ARG A N 1
ATOM 1093 C CA . ARG A 1 137 ? 9.176 -5.097 -14.369 1.00 74.38 137 ARG A CA 1
ATOM 1094 C C . ARG A 1 137 ? 10.473 -5.817 -14.706 1.00 74.38 137 ARG A C 1
ATOM 1096 O O . ARG A 1 137 ? 10.637 -6.987 -14.366 1.00 74.38 137 ARG A O 1
ATOM 1103 N N . CYS A 1 138 ? 11.390 -5.109 -15.344 1.00 72.00 138 CYS A N 1
ATOM 1104 C CA . CYS A 1 138 ? 12.700 -5.605 -15.745 1.00 72.00 138 CYS A CA 1
ATOM 1105 C C . CYS A 1 138 ? 13.744 -4.602 -15.221 1.00 72.00 138 CYS A C 1
ATOM 1107 O O . CYS A 1 138 ? 13.437 -3.425 -15.123 1.00 72.00 138 CYS A O 1
ATOM 1109 N N . ARG A 1 139 ? 14.957 -5.005 -14.824 1.00 64.56 139 ARG A N 1
ATOM 1110 C CA . ARG A 1 139 ? 15.946 -4.022 -14.322 1.00 64.56 139 ARG A CA 1
ATOM 1111 C C . ARG A 1 139 ? 16.434 -3.095 -15.446 1.00 64.56 139 ARG A C 1
ATOM 1113 O O . ARG A 1 139 ? 16.311 -1.884 -15.347 1.00 64.56 139 ARG A O 1
ATOM 1120 N N . TYR A 1 140 ? 16.891 -3.694 -16.541 1.00 64.06 140 TYR A N 1
ATOM 1121 C CA . TYR A 1 140 ? 17.334 -3.085 -17.809 1.00 64.06 140 TYR A CA 1
ATOM 1122 C C . TYR A 1 140 ? 17.489 -4.227 -18.828 1.00 64.06 140 TYR A C 1
ATOM 1124 O O . TYR A 1 140 ? 17.459 -5.389 -18.423 1.00 64.06 140 TYR A O 1
ATOM 1132 N N . GLY A 1 141 ? 17.666 -3.932 -20.118 1.00 69.62 141 GLY A N 1
ATOM 1133 C CA . GLY A 1 141 ? 18.166 -4.907 -21.090 1.00 69.62 141 GLY A CA 1
ATOM 1134 C C . GLY A 1 141 ? 17.291 -5.229 -22.266 1.00 69.62 141 GLY A C 1
ATOM 1135 O O . GLY A 1 141 ? 16.909 -4.326 -22.987 1.00 69.62 141 GLY A O 1
ATOM 1136 N N . ARG A 1 142 ? 17.094 -6.501 -22.583 1.00 73.38 142 ARG A N 1
ATOM 1137 C CA . ARG A 1 142 ? 16.565 -6.901 -23.885 1.00 73.38 142 ARG A CA 1
ATOM 1138 C C . ARG A 1 142 ? 15.316 -7.750 -23.730 1.00 73.38 142 ARG A C 1
ATOM 1140 O O . ARG A 1 142 ? 15.227 -8.580 -22.836 1.00 73.38 142 ARG A O 1
ATOM 1147 N N . TYR A 1 143 ? 14.342 -7.577 -24.611 1.00 77.50 143 TYR A N 1
ATOM 1148 C CA . TYR A 1 143 ? 13.173 -8.440 -24.698 1.00 77.50 143 TYR A CA 1
ATOM 1149 C C . TYR A 1 143 ? 13.297 -9.375 -25.893 1.00 77.50 143 TYR A C 1
ATOM 1151 O O . TYR A 1 143 ? 13.279 -8.936 -27.044 1.00 77.50 143 TYR A O 1
ATOM 1159 N N . CYS A 1 144 ? 13.365 -10.676 -25.634 1.00 80.31 144 CYS A N 1
ATOM 1160 C CA . CYS A 1 144 ? 13.303 -11.671 -26.691 1.00 80.31 144 CYS A CA 1
ATOM 1161 C C . CYS A 1 144 ? 11.842 -11.967 -27.042 1.00 80.31 144 CYS A C 1
ATOM 1163 O O . CYS A 1 144 ? 11.108 -12.561 -26.254 1.00 80.31 144 CYS A O 1
ATOM 1165 N N . THR A 1 145 ? 11.423 -11.601 -28.250 1.00 80.56 145 THR A N 1
ATOM 1166 C CA . THR A 1 145 ? 10.070 -11.849 -28.773 1.00 80.56 145 THR A CA 1
ATOM 1167 C C . THR A 1 145 ? 9.765 -13.335 -28.976 1.00 80.56 145 THR A C 1
ATOM 1169 O O . THR A 1 145 ? 8.607 -13.733 -28.859 1.00 80.56 145 THR A O 1
ATOM 1172 N N . TYR A 1 146 ? 10.789 -14.167 -29.202 1.00 82.44 146 TYR A N 1
ATOM 1173 C CA . TYR A 1 146 ? 10.645 -15.622 -29.305 1.00 82.44 146 TYR A CA 1
ATOM 1174 C C . TYR A 1 146 ? 10.399 -16.271 -27.940 1.00 82.44 146 TYR A C 1
ATOM 1176 O O . TYR A 1 146 ? 9.411 -16.972 -27.744 1.00 82.44 146 TYR A O 1
ATOM 1184 N N . CYS A 1 147 ? 11.281 -16.002 -26.972 1.00 78.44 147 CYS A N 1
ATOM 1185 C CA . CYS A 1 147 ? 11.166 -16.548 -25.619 1.00 78.44 147 CYS A CA 1
ATOM 1186 C C . CYS A 1 147 ? 10.080 -15.869 -24.785 1.00 78.44 147 CYS A C 1
ATOM 1188 O O . CYS A 1 147 ? 9.676 -16.423 -23.768 1.00 78.44 147 CYS A O 1
ATOM 1190 N N . ARG A 1 148 ? 9.639 -14.676 -25.200 1.00 76.81 148 ARG A N 1
ATOM 1191 C CA . ARG A 1 148 ? 8.742 -13.780 -24.461 1.00 76.81 148 ARG A CA 1
ATOM 1192 C C . ARG A 1 148 ? 9.268 -13.402 -23.075 1.00 76.81 148 ARG A C 1
ATOM 1194 O O . ARG A 1 148 ? 8.491 -13.272 -22.138 1.00 76.81 148 ARG A O 1
ATOM 1201 N N . MET A 1 149 ? 10.581 -13.214 -22.956 1.00 74.19 149 MET A N 1
ATOM 1202 C CA . MET A 1 149 ? 11.269 -12.937 -21.690 1.00 74.19 149 MET A CA 1
ATOM 1203 C C . MET A 1 149 ? 12.116 -11.664 -21.796 1.00 74.19 149 MET A C 1
ATOM 1205 O O . MET A 1 149 ? 12.756 -11.436 -22.826 1.00 74.19 149 MET A O 1
ATOM 1209 N N . CYS A 1 150 ? 12.138 -10.871 -20.720 1.00 74.31 150 CYS A N 1
ATOM 1210 C CA . CYS A 1 150 ? 13.159 -9.846 -20.491 1.00 74.31 150 CYS A CA 1
ATOM 1211 C C . CYS A 1 150 ? 14.466 -10.494 -20.014 1.00 74.31 150 CYS A C 1
ATOM 1213 O O . CYS A 1 150 ? 14.441 -11.343 -19.123 1.00 74.31 150 CYS A O 1
ATOM 1215 N N . GLU A 1 151 ? 15.598 -10.027 -20.527 1.00 67.94 151 GLU A N 1
ATOM 1216 C CA . GLU A 1 151 ? 16.944 -10.384 -20.084 1.00 67.94 151 GLU A CA 1
ATOM 1217 C C . GLU A 1 151 ? 17.690 -9.120 -19.614 1.00 67.94 151 GLU A C 1
ATOM 1219 O O . GLU A 1 151 ? 17.670 -8.113 -20.326 1.00 67.94 151 GLU A O 1
ATOM 1224 N N . PRO A 1 152 ? 18.347 -9.145 -18.437 1.00 62.97 152 PRO A N 1
ATOM 1225 C CA . PRO A 1 152 ? 19.271 -8.091 -18.012 1.00 62.97 152 PRO A CA 1
ATOM 1226 C C . PRO A 1 152 ? 20.448 -7.937 -18.986 1.00 62.97 152 PRO A C 1
ATOM 1228 O O . PRO A 1 152 ? 20.919 -8.941 -19.510 1.00 62.97 152 PRO A O 1
ATOM 1231 N N . LEU A 1 153 ? 20.979 -6.719 -19.171 1.00 57.75 153 LEU A N 1
ATOM 1232 C CA . LEU A 1 153 ? 22.169 -6.480 -20.020 1.00 57.75 153 LEU A CA 1
ATOM 1233 C C . LEU A 1 153 ? 23.438 -7.201 -19.543 1.00 57.75 153 LEU A C 1
ATOM 1235 O O . LEU A 1 153 ? 24.326 -7.444 -20.341 1.00 57.75 153 LEU A O 1
ATOM 1239 N N . PHE A 1 154 ? 23.525 -7.613 -18.277 1.00 51.84 154 PHE A N 1
ATOM 1240 C CA . PHE A 1 154 ? 24.781 -8.069 -17.666 1.00 51.84 154 PHE A CA 1
ATOM 1241 C C . PHE A 1 154 ? 25.341 -9.429 -18.119 1.00 51.84 154 PHE A C 1
ATOM 1243 O O . PHE A 1 154 ? 26.204 -9.981 -17.435 1.00 51.84 154 PHE A O 1
ATOM 1250 N N . SER A 1 155 ? 24.882 -10.019 -19.222 1.00 51.62 155 SER A N 1
ATOM 1251 C CA . SER A 1 155 ? 25.578 -11.187 -19.769 1.00 51.62 155 SER A CA 1
ATOM 1252 C C . SER A 1 155 ? 26.779 -10.720 -20.604 1.00 51.62 155 SER A C 1
ATOM 1254 O O . SER A 1 155 ? 26.556 -9.956 -21.538 1.00 51.62 155 SER A O 1
ATOM 1256 N N . PRO A 1 156 ? 28.008 -11.223 -20.375 1.00 49.72 156 PRO A N 1
ATOM 1257 C CA . PRO A 1 156 ? 29.201 -10.904 -21.179 1.00 49.72 156 PRO A CA 1
ATOM 1258 C C . PRO A 1 156 ? 29.053 -11.106 -22.704 1.00 49.72 156 PRO A C 1
ATOM 1260 O O . PRO A 1 156 ? 29.881 -10.624 -23.470 1.00 49.72 156 PRO A O 1
ATOM 1263 N N . ASP A 1 157 ? 27.983 -11.771 -23.153 1.00 50.94 157 ASP A N 1
ATOM 1264 C CA . ASP A 1 157 ? 27.588 -11.949 -24.558 1.00 50.94 157 ASP A CA 1
ATOM 1265 C C . ASP A 1 157 ? 27.002 -10.674 -25.222 1.00 50.94 157 ASP A C 1
ATOM 1267 O O . ASP A 1 157 ? 26.426 -10.738 -26.316 1.00 50.94 157 ASP A O 1
ATOM 1271 N N . GLU A 1 158 ? 27.141 -9.494 -24.600 1.00 51.47 158 GLU A N 1
ATOM 1272 C CA . GLU A 1 158 ? 26.679 -8.198 -25.130 1.00 51.47 158 GLU A CA 1
ATOM 1273 C C . GLU A 1 158 ? 27.102 -7.945 -26.585 1.00 51.47 158 GLU A C 1
ATOM 1275 O O . GLU A 1 158 ? 26.319 -7.363 -27.346 1.00 51.47 158 GLU A O 1
ATOM 1280 N N . LEU A 1 159 ? 28.272 -8.459 -26.986 1.00 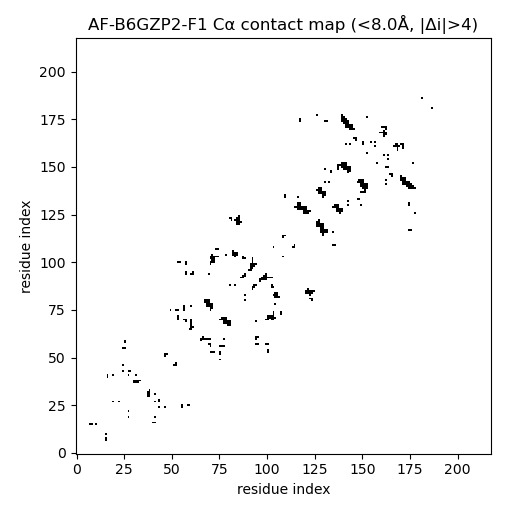53.28 159 LEU A N 1
ATOM 1281 C CA . LEU A 1 159 ? 28.870 -8.283 -28.312 1.00 53.28 159 LEU A CA 1
ATOM 1282 C C . LEU A 1 159 ? 28.047 -8.862 -29.472 1.00 53.28 159 LEU A C 1
ATOM 1284 O O . LEU A 1 159 ? 28.197 -8.396 -30.601 1.00 53.28 159 LEU A O 1
ATOM 1288 N N . GLU A 1 160 ? 27.166 -9.841 -29.244 1.00 64.19 160 GLU A N 1
ATOM 1289 C CA . GLU A 1 160 ? 26.506 -10.531 -30.363 1.00 64.19 160 GLU A CA 1
ATOM 1290 C C . GLU A 1 160 ? 25.038 -10.155 -30.587 1.00 64.19 160 GLU A C 1
ATOM 1292 O O . GLU A 1 160 ? 24.467 -10.525 -31.617 1.00 64.19 160 GLU A O 1
ATOM 1297 N N . GLY A 1 161 ? 24.413 -9.402 -29.674 1.00 68.62 161 GLY A N 1
ATOM 1298 C CA . GLY A 1 161 ? 23.004 -9.007 -29.821 1.00 68.62 161 GLY A CA 1
ATOM 1299 C C . GLY A 1 161 ? 22.006 -10.172 -29.711 1.00 68.62 161 GLY A C 1
ATOM 1300 O O . GLY A 1 161 ? 20.850 -10.022 -30.095 1.00 68.62 161 GLY A O 1
ATOM 1301 N N . ARG A 1 162 ? 22.439 -11.350 -29.244 1.00 76.19 162 ARG A N 1
ATOM 1302 C CA . ARG A 1 162 ? 21.616 -12.568 -29.185 1.00 76.19 162 ARG A CA 1
ATOM 1303 C C . ARG A 1 162 ? 20.894 -12.703 -27.846 1.00 76.19 162 ARG A C 1
ATOM 1305 O O . ARG A 1 162 ? 21.380 -12.237 -26.823 1.00 76.19 162 ARG A O 1
ATOM 1312 N N . CYS A 1 163 ? 19.743 -13.373 -27.859 1.00 75.44 163 CYS A N 1
ATOM 1313 C CA . CYS A 1 163 ? 19.051 -13.797 -26.640 1.00 75.44 163 CYS A CA 1
ATOM 1314 C C . CYS A 1 163 ? 19.867 -14.889 -25.940 1.00 75.44 163 CYS A C 1
ATOM 1316 O O . CYS A 1 163 ? 20.194 -15.898 -26.570 1.00 75.44 163 CYS A O 1
ATOM 1318 N N . ALA A 1 164 ? 20.135 -14.735 -24.644 1.00 72.94 164 ALA A N 1
ATOM 1319 C CA . ALA A 1 164 ? 20.913 -15.692 -23.856 1.00 72.94 164 ALA A CA 1
ATOM 1320 C C . ALA A 1 164 ? 20.254 -17.083 -23.815 1.00 72.94 164 ALA A C 1
ATOM 1322 O O . ALA A 1 164 ? 20.934 -18.105 -23.720 1.00 72.94 164 ALA A O 1
ATOM 1323 N N . ARG A 1 165 ? 18.921 -17.144 -23.937 1.00 76.25 165 ARG A N 1
ATOM 1324 C CA . ARG A 1 165 ? 18.165 -18.401 -23.896 1.00 76.25 165 ARG A CA 1
ATOM 1325 C C . ARG A 1 165 ? 18.030 -19.120 -25.240 1.00 76.25 165 ARG A C 1
ATOM 1327 O O . ARG A 1 165 ? 18.221 -20.331 -25.291 1.00 76.25 165 ARG A O 1
ATOM 1334 N N . CYS A 1 166 ? 17.655 -18.419 -26.314 1.00 82.38 166 CYS A N 1
ATOM 1335 C CA . CYS A 1 166 ? 17.391 -19.048 -27.622 1.00 82.38 166 CYS A CA 1
ATOM 1336 C C . CYS A 1 166 ? 18.421 -18.726 -28.705 1.00 82.38 166 CYS A C 1
ATOM 1338 O O . CYS A 1 166 ? 18.285 -19.215 -29.821 1.00 82.38 166 CYS A O 1
ATOM 1340 N N . ARG A 1 167 ? 19.418 -17.885 -28.410 1.00 79.38 167 ARG A N 1
ATOM 1341 C CA . ARG A 1 167 ? 20.490 -17.458 -29.325 1.00 79.38 167 ARG A CA 1
ATOM 1342 C C . ARG A 1 167 ? 20.032 -16.767 -30.620 1.00 79.38 167 ARG A C 1
ATOM 1344 O O . ARG A 1 167 ? 20.862 -16.478 -31.477 1.00 79.38 167 ARG A O 1
ATOM 1351 N N . HIS A 1 168 ? 18.745 -16.443 -30.764 1.00 81.56 168 HIS A N 1
ATOM 1352 C CA . HIS A 1 168 ? 18.250 -15.623 -31.873 1.00 81.56 168 HIS A CA 1
ATOM 1353 C C . HIS A 1 168 ? 18.731 -14.179 -31.708 1.00 81.56 168 HIS A C 1
ATOM 1355 O O . HIS A 1 168 ? 18.661 -13.642 -30.603 1.00 81.56 168 HIS A O 1
ATOM 1361 N N . LYS A 1 169 ? 19.196 -13.563 -32.800 1.00 78.69 169 LYS A N 1
ATOM 1362 C CA . LYS A 1 169 ? 19.660 -12.167 -32.842 1.00 78.69 169 LYS A CA 1
ATOM 1363 C C . LYS A 1 169 ? 18.535 -11.204 -33.227 1.00 78.69 169 LYS A C 1
ATOM 1365 O O . LYS A 1 169 ? 18.280 -10.232 -32.530 1.00 78.69 169 LYS A O 1
ATOM 1370 N N . ASP A 1 170 ? 17.779 -11.544 -34.268 1.00 78.62 170 ASP A N 1
ATOM 1371 C CA . ASP A 1 170 ? 16.789 -10.639 -34.881 1.00 78.62 170 ASP A CA 1
ATOM 1372 C C . ASP A 1 170 ? 15.477 -10.526 -34.090 1.00 78.62 170 ASP A C 1
ATOM 1374 O O . ASP A 1 170 ? 14.604 -9.717 -34.395 1.00 78.62 170 ASP A O 1
ATOM 1378 N N . LEU A 1 171 ? 15.319 -11.358 -33.060 1.00 78.75 171 LEU A N 1
ATOM 1379 C CA . LEU A 1 171 ? 14.108 -11.434 -32.242 1.00 78.75 171 LEU A CA 1
ATOM 1380 C C . LEU A 1 171 ? 14.262 -10.707 -30.908 1.00 78.75 171 LEU A C 1
ATOM 1382 O O . LEU A 1 171 ? 13.386 -10.822 -30.048 1.00 78.75 171 LEU A O 1
ATOM 1386 N N . VAL A 1 172 ? 15.352 -9.965 -30.738 1.00 77.69 172 VAL A N 1
ATOM 1387 C CA . VAL A 1 172 ? 15.715 -9.294 -29.499 1.00 77.69 172 VAL A CA 1
ATOM 1388 C C . VAL A 1 172 ? 15.505 -7.793 -29.655 1.00 77.69 172 VAL A C 1
ATOM 1390 O O . VAL A 1 172 ? 16.087 -7.162 -30.529 1.00 77.69 172 VAL A O 1
ATOM 1393 N N . LYS A 1 173 ? 14.646 -7.217 -28.814 1.00 74.38 173 LYS A N 1
ATOM 1394 C CA . LYS A 1 173 ? 14.374 -5.778 -28.777 1.00 74.38 173 LYS A CA 1
ATOM 1395 C C . LYS A 1 173 ? 15.086 -5.149 -27.594 1.00 74.38 173 LYS A C 1
ATOM 1397 O O . LYS A 1 173 ? 14.936 -5.635 -26.477 1.00 74.38 173 LYS A O 1
ATOM 1402 N N . ASP A 1 174 ? 15.830 -4.081 -27.837 1.00 73.69 174 ASP A N 1
ATOM 1403 C CA . ASP A 1 174 ? 16.463 -3.314 -26.770 1.00 73.69 174 ASP A CA 1
ATOM 1404 C C . ASP A 1 174 ? 15.397 -2.573 -25.945 1.00 73.69 174 ASP A C 1
ATOM 1406 O O . ASP A 1 174 ? 14.476 -1.966 -26.496 1.00 73.69 174 ASP A O 1
ATOM 1410 N N . LEU A 1 175 ? 15.483 -2.691 -24.624 1.00 70.12 175 LEU A N 1
ATOM 1411 C CA . LEU A 1 175 ? 14.655 -1.986 -23.644 1.00 70.12 175 LEU A CA 1
ATOM 1412 C C . LEU A 1 175 ? 15.396 -0.784 -23.043 1.00 70.12 175 LEU A C 1
ATOM 1414 O O . LEU A 1 175 ? 14.813 -0.084 -22.218 1.00 70.12 175 LEU A O 1
ATOM 1418 N N . GLY A 1 176 ? 16.642 -0.542 -23.459 1.00 64.38 176 GLY A N 1
ATOM 1419 C CA . GLY A 1 176 ? 17.469 0.574 -23.026 1.00 64.38 176 GLY A CA 1
ATOM 1420 C C . GLY A 1 176 ? 18.539 0.182 -22.006 1.00 64.38 176 GLY A C 1
ATOM 1421 O O . GLY A 1 176 ? 18.506 -0.885 -21.381 1.00 64.38 176 GLY A O 1
ATOM 1422 N N . LYS A 1 177 ? 19.497 1.097 -21.847 1.00 62.59 177 LYS A N 1
ATOM 1423 C CA . LYS A 1 177 ? 20.595 1.027 -20.877 1.00 62.59 177 LYS A CA 1
ATOM 1424 C C . LYS A 1 177 ? 20.221 1.726 -19.565 1.00 62.59 177 LYS A C 1
ATOM 1426 O O . LYS A 1 177 ? 19.349 2.599 -19.583 1.00 62.59 177 LYS A O 1
ATOM 1431 N N . PRO A 1 178 ? 20.854 1.369 -18.434 1.00 55.44 178 PRO A N 1
ATOM 1432 C CA . PRO A 1 178 ? 20.689 2.125 -17.197 1.00 55.44 178 PRO A CA 1
ATOM 1433 C C . PRO A 1 178 ? 21.152 3.587 -17.383 1.00 55.44 178 PRO A C 1
ATOM 1435 O O . PRO A 1 178 ? 22.191 3.820 -18.012 1.00 55.44 178 PRO A O 1
ATOM 1438 N N . PRO A 1 179 ? 20.420 4.582 -16.852 1.00 53.25 179 PRO A N 1
ATOM 1439 C CA . PRO A 1 179 ? 20.865 5.970 -16.853 1.00 53.25 179 PRO A CA 1
ATOM 1440 C C . PRO A 1 179 ? 22.141 6.095 -16.007 1.00 53.25 179 PRO A C 1
ATOM 1442 O O . PRO A 1 179 ? 22.148 5.855 -14.804 1.00 53.25 179 PRO A O 1
ATOM 1445 N N . GLY A 1 180 ? 23.250 6.433 -16.664 1.00 53.59 180 GLY A N 1
ATOM 1446 C CA . GLY A 1 180 ? 24.579 6.490 -16.044 1.00 53.59 180 GLY A CA 1
ATOM 1447 C C . GLY A 1 180 ? 25.697 5.979 -16.951 1.00 53.59 180 GLY A C 1
ATOM 1448 O O . GLY A 1 180 ? 26.833 6.415 -16.809 1.00 53.59 180 GLY A O 1
ATOM 1449 N N . GLU A 1 181 ? 25.374 5.153 -17.950 1.00 47.03 181 GLU A N 1
ATOM 1450 C CA . GLU A 1 181 ? 26.256 4.874 -19.094 1.00 47.03 181 GLU A CA 1
ATOM 1451 C C . GLU A 1 181 ? 25.942 5.821 -20.262 1.00 47.03 181 GLU A C 1
ATOM 1453 O O . GLU A 1 181 ? 25.684 5.397 -21.388 1.00 47.03 181 GLU A O 1
ATOM 1458 N N . PHE A 1 182 ? 25.919 7.128 -20.000 1.00 45.88 182 PHE A N 1
ATOM 1459 C CA . PHE A 1 182 ? 25.949 8.101 -21.088 1.00 45.88 182 PHE A CA 1
ATOM 1460 C C . PHE A 1 182 ? 27.382 8.150 -21.618 1.00 45.88 182 PHE A C 1
ATOM 1462 O O . PHE A 1 182 ? 28.310 8.487 -20.880 1.00 45.88 182 PHE A O 1
ATOM 1469 N N . GLN A 1 183 ? 27.585 7.795 -22.889 1.00 51.59 183 GLN A N 1
ATOM 1470 C CA . GLN A 1 183 ? 28.840 8.129 -23.553 1.00 51.59 183 GLN A CA 1
ATOM 1471 C C . GLN A 1 183 ? 28.946 9.658 -23.561 1.00 51.59 183 GLN A C 1
ATOM 1473 O O . GLN A 1 183 ? 27.972 10.350 -23.850 1.00 51.59 183 GLN A O 1
ATOM 1478 N N . ILE A 1 184 ? 30.118 10.190 -23.211 1.00 50.47 184 ILE A N 1
ATOM 1479 C CA . ILE A 1 184 ? 30.407 11.636 -23.113 1.00 50.47 184 ILE A CA 1
ATOM 1480 C C . ILE A 1 184 ? 29.945 12.406 -24.374 1.00 50.47 184 ILE A C 1
ATOM 1482 O O . ILE A 1 184 ? 29.594 13.583 -24.308 1.00 50.47 184 ILE A O 1
ATOM 1486 N N . GLU A 1 185 ? 29.885 11.716 -25.512 1.00 49.66 185 GLU A N 1
ATOM 1487 C CA . GLU A 1 185 ? 29.435 12.212 -26.813 1.00 49.66 185 GLU A CA 1
ATOM 1488 C C . GLU A 1 185 ? 27.944 12.605 -26.849 1.00 49.66 185 GLU A C 1
ATOM 1490 O O . GLU A 1 185 ? 27.608 13.629 -27.450 1.00 49.66 185 GLU A O 1
ATOM 1495 N N . ASP A 1 186 ? 27.063 11.889 -26.141 1.00 47.00 186 ASP A N 1
ATOM 1496 C CA . ASP A 1 186 ? 25.620 12.184 -26.099 1.00 47.00 186 ASP A CA 1
ATOM 1497 C C . ASP A 1 186 ? 25.319 13.445 -25.273 1.00 47.00 186 ASP A C 1
ATOM 1499 O O . ASP A 1 186 ? 24.429 14.229 -25.609 1.00 47.00 186 ASP A O 1
ATOM 1503 N N . MET A 1 187 ? 26.114 13.695 -24.225 1.00 46.41 187 MET A N 1
ATOM 1504 C CA . MET A 1 187 ? 26.032 14.926 -23.431 1.00 46.41 187 MET A CA 1
ATOM 1505 C C . MET A 1 187 ? 26.478 16.141 -24.254 1.00 46.41 187 MET A C 1
ATOM 1507 O O . MET A 1 187 ? 25.854 17.197 -24.188 1.00 46.41 187 MET A O 1
ATOM 1511 N N . LEU A 1 188 ? 27.512 15.980 -25.088 1.00 49.34 188 LEU A N 1
ATOM 1512 C CA . LEU A 1 188 ? 27.992 17.031 -25.988 1.00 49.34 188 LEU A CA 1
ATOM 1513 C C . LEU A 1 188 ? 26.976 17.367 -27.090 1.00 49.34 188 LEU A C 1
ATOM 1515 O O . LEU A 1 188 ? 26.865 18.527 -27.481 1.00 49.34 188 LEU A O 1
ATOM 1519 N N . MET A 1 189 ? 26.236 16.372 -27.587 1.00 48.88 189 MET A N 1
ATOM 1520 C CA . MET A 1 189 ? 25.140 16.573 -28.542 1.00 48.88 189 MET A CA 1
ATOM 1521 C C . MET A 1 189 ? 23.952 17.295 -27.897 1.00 48.88 189 MET A C 1
ATOM 1523 O O . MET A 1 189 ? 23.451 18.262 -28.467 1.00 48.88 189 MET A O 1
ATOM 1527 N N . ALA A 1 190 ? 23.543 16.893 -26.690 1.00 48.28 190 ALA A N 1
ATOM 1528 C CA . ALA A 1 190 ? 22.455 17.549 -25.964 1.00 48.28 190 ALA A CA 1
ATOM 1529 C C . ALA A 1 190 ? 22.796 19.004 -25.586 1.00 48.28 190 ALA A C 1
ATOM 1531 O O . ALA A 1 190 ? 21.950 19.883 -25.729 1.00 48.28 190 ALA A O 1
ATOM 1532 N N . MET A 1 191 ? 24.048 19.279 -25.194 1.00 46.03 191 MET A N 1
ATOM 1533 C CA . MET A 1 191 ? 24.526 20.641 -24.916 1.00 46.03 191 MET A CA 1
ATOM 1534 C C . MET A 1 191 ? 24.624 21.505 -26.185 1.00 46.03 191 MET A C 1
ATOM 1536 O O . MET A 1 191 ? 24.331 22.696 -26.137 1.00 46.03 191 MET A O 1
ATOM 1540 N N . LYS A 1 192 ? 24.964 20.915 -27.339 1.00 49.19 192 LYS A N 1
ATOM 1541 C CA . LYS A 1 192 ? 24.957 21.625 -28.631 1.00 49.19 192 LYS A CA 1
ATOM 1542 C C . LYS A 1 192 ? 23.550 21.933 -29.143 1.00 49.19 192 LYS A C 1
ATOM 1544 O O . LYS A 1 192 ? 23.376 22.917 -29.852 1.00 49.19 192 LYS A O 1
ATOM 1549 N N . MET A 1 193 ? 22.550 21.122 -28.793 1.00 43.38 193 MET A N 1
ATOM 1550 C CA . MET A 1 193 ? 21.155 21.395 -29.155 1.00 43.38 193 MET A CA 1
ATOM 1551 C C . MET A 1 193 ? 20.508 22.476 -28.280 1.00 43.38 193 MET A C 1
ATOM 1553 O O . MET A 1 193 ? 19.615 23.168 -28.755 1.00 43.38 193 MET A O 1
ATOM 1557 N N . SER A 1 194 ? 20.988 22.686 -27.049 1.00 44.94 194 SER A N 1
ATOM 1558 C CA . SER A 1 194 ? 20.504 23.773 -26.185 1.00 44.94 194 SER A CA 1
ATOM 1559 C C . SER A 1 194 ? 21.040 25.166 -26.540 1.00 44.94 194 SER A C 1
ATOM 1561 O O . SER A 1 194 ? 20.516 26.148 -26.033 1.00 44.94 194 SER A O 1
ATOM 1563 N N . GLU A 1 195 ? 22.048 25.281 -27.411 1.00 43.53 195 GLU A N 1
ATOM 1564 C CA . GLU A 1 195 ? 22.594 26.579 -27.856 1.00 43.53 195 GLU A CA 1
ATOM 1565 C C . GLU A 1 195 ? 21.914 27.125 -29.131 1.00 43.53 195 GLU A C 1
ATOM 1567 O O . GLU A 1 195 ? 22.323 28.166 -29.642 1.00 43.53 195 GLU A O 1
ATOM 1572 N N . PHE A 1 196 ? 20.881 26.450 -29.661 1.00 39.72 196 PHE A N 1
ATOM 1573 C CA . PHE A 1 196 ? 20.252 26.818 -30.942 1.00 39.72 196 PHE A CA 1
ATOM 1574 C C . PHE A 1 196 ? 18.731 27.050 -30.898 1.00 39.72 196 PHE A C 1
ATOM 1576 O O . PHE A 1 196 ? 18.119 27.257 -31.944 1.00 39.72 196 PHE A O 1
ATOM 1583 N N . GLU A 1 197 ? 18.119 27.078 -29.713 1.00 40.19 197 GLU A N 1
ATOM 1584 C CA . GLU A 1 197 ? 16.697 27.419 -29.539 1.00 40.19 197 GLU A CA 1
ATOM 1585 C C . GLU A 1 197 ? 16.505 28.662 -28.657 1.00 40.19 197 GLU A C 1
ATOM 1587 O O . GLU A 1 197 ? 15.670 28.697 -27.761 1.00 40.19 197 GLU A O 1
ATOM 1592 N N . ASP A 1 198 ? 17.248 29.727 -28.956 1.00 45.72 198 ASP A N 1
ATOM 1593 C CA . ASP A 1 198 ? 16.789 31.085 -28.673 1.00 45.72 198 ASP A CA 1
ATOM 1594 C C . ASP A 1 198 ? 16.113 31.615 -29.938 1.00 45.72 198 ASP A C 1
ATOM 1596 O O . ASP A 1 198 ? 16.792 31.981 -30.892 1.00 45.72 198 ASP A O 1
ATOM 1600 N N . ILE A 1 199 ? 14.775 31.579 -29.963 1.00 40.06 199 ILE A N 1
ATOM 1601 C CA . ILE A 1 199 ? 13.840 32.562 -30.547 1.00 40.06 199 ILE A CA 1
ATOM 1602 C C . ILE A 1 199 ? 12.422 31.949 -30.479 1.00 40.06 199 ILE A C 1
ATOM 1604 O O . ILE A 1 199 ? 12.118 30.962 -31.142 1.00 40.06 199 ILE A O 1
ATOM 1608 N N . ASN A 1 200 ? 11.547 32.633 -29.730 1.00 33.94 200 ASN A N 1
ATOM 1609 C CA . ASN A 1 200 ? 10.080 32.511 -29.640 1.00 33.94 200 ASN A CA 1
ATOM 1610 C C . ASN A 1 200 ? 9.459 31.520 -28.625 1.00 33.94 200 ASN A C 1
ATOM 1612 O O . ASN A 1 200 ? 9.014 30.436 -28.978 1.00 33.94 200 ASN A O 1
ATOM 1616 N N . GLY A 1 201 ? 9.182 32.040 -27.418 1.00 30.50 201 GLY A N 1
ATOM 1617 C CA . GLY A 1 201 ? 7.784 32.152 -26.961 1.00 30.50 201 GLY A CA 1
ATOM 1618 C C . GLY A 1 201 ? 7.266 31.192 -25.877 1.00 30.50 201 GLY A C 1
ATOM 1619 O O . GLY A 1 201 ? 6.622 30.204 -26.188 1.00 30.50 201 GLY A O 1
ATOM 1620 N N . PHE A 1 202 ? 7.423 31.605 -24.613 1.00 29.16 202 PHE A N 1
ATOM 1621 C CA . PHE A 1 202 ? 6.454 31.524 -23.496 1.00 29.16 202 PHE A CA 1
ATOM 1622 C C . PHE A 1 202 ? 5.682 30.217 -23.180 1.00 29.16 202 PHE A C 1
ATOM 1624 O O . PHE A 1 202 ? 4.741 29.844 -23.873 1.00 29.16 202 PHE A O 1
ATOM 1631 N N . ILE A 1 203 ? 5.991 29.657 -21.997 1.00 30.53 203 ILE A N 1
ATOM 1632 C CA . ILE A 1 203 ? 5.168 29.346 -20.786 1.00 30.53 203 ILE A CA 1
ATOM 1633 C C . ILE A 1 203 ? 5.997 28.278 -20.033 1.00 30.53 203 ILE A C 1
ATOM 1635 O O . ILE A 1 203 ? 6.321 27.259 -20.623 1.00 30.53 203 ILE A O 1
ATOM 1639 N N . GLY A 1 204 ? 6.422 28.353 -18.771 1.00 27.17 204 GLY A N 1
ATOM 1640 C CA . GLY A 1 204 ? 6.178 29.189 -17.596 1.00 27.17 204 GLY A CA 1
ATOM 1641 C C . GLY A 1 204 ? 6.906 28.484 -16.427 1.00 27.17 204 GLY A C 1
ATOM 1642 O O . GLY A 1 204 ? 6.829 27.263 -16.311 1.00 27.17 204 GLY A O 1
ATOM 1643 N N . SER A 1 205 ? 7.678 29.235 -15.639 1.00 28.36 205 SER A N 1
ATOM 1644 C CA . SER A 1 205 ? 8.629 28.767 -14.608 1.00 28.36 205 SER A CA 1
ATOM 1645 C C . SER A 1 205 ? 7.981 28.039 -13.407 1.00 28.36 205 SER A C 1
ATOM 1647 O O . SER A 1 205 ? 6.851 28.377 -13.048 1.00 28.36 205 SER A O 1
ATOM 1649 N N . PRO A 1 206 ? 8.680 27.093 -12.737 1.00 33.19 206 PRO A N 1
ATOM 1650 C CA . PRO A 1 206 ? 8.292 26.534 -11.446 1.00 33.19 206 P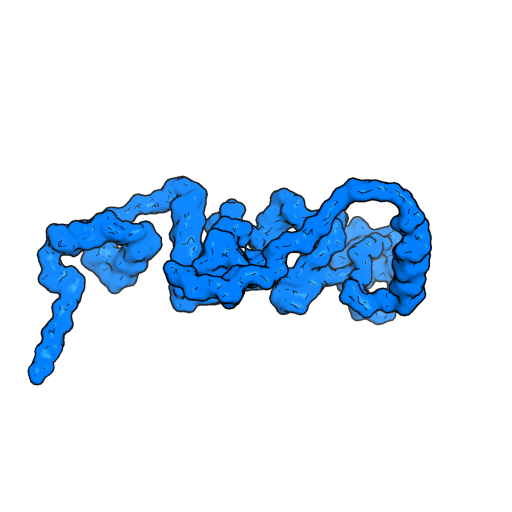RO A CA 1
ATOM 1651 C C . PRO A 1 206 ? 8.950 27.294 -10.278 1.00 33.19 206 PRO A C 1
ATOM 1653 O O . PRO A 1 206 ? 10.136 27.133 -10.004 1.00 33.19 206 PRO A O 1
ATOM 1656 N N . GLU A 1 207 ? 8.160 28.069 -9.542 1.00 33.03 207 GLU A N 1
ATOM 1657 C CA . GLU A 1 207 ? 8.490 28.542 -8.186 1.00 33.03 207 GLU A CA 1
ATOM 1658 C C . GLU A 1 207 ? 7.643 27.745 -7.169 1.00 33.03 207 GLU A C 1
ATOM 1660 O O . GLU A 1 207 ? 6.782 26.974 -7.582 1.00 33.03 207 GLU A O 1
ATOM 1665 N N . TRP A 1 208 ? 7.869 27.890 -5.860 1.00 28.33 208 TRP A N 1
ATOM 1666 C CA . TRP A 1 208 ? 7.194 27.195 -4.733 1.00 28.33 208 TRP A CA 1
ATOM 1667 C C . TRP A 1 208 ? 7.862 25.930 -4.156 1.00 28.33 208 TRP A C 1
ATOM 1669 O O . TRP A 1 208 ? 7.219 25.139 -3.463 1.00 28.33 208 TRP A O 1
ATOM 1679 N N . PHE A 1 209 ? 9.175 25.771 -4.324 1.00 31.56 209 PHE A N 1
ATOM 1680 C CA . PHE A 1 209 ? 9.997 25.081 -3.324 1.00 31.56 209 PHE A CA 1
ATOM 1681 C C . PHE A 1 209 ? 10.799 26.168 -2.587 1.00 31.56 209 PHE A C 1
ATOM 1683 O O . PHE A 1 209 ? 11.453 26.957 -3.254 1.00 31.56 209 PHE A O 1
ATOM 1690 N N . GLU A 1 210 ? 10.739 26.182 -1.247 1.00 37.62 210 GLU A N 1
ATOM 1691 C CA . GLU A 1 210 ? 11.638 26.917 -0.320 1.00 37.62 210 GLU A CA 1
ATOM 1692 C C . GLU A 1 210 ? 11.215 28.254 0.345 1.00 37.62 210 GLU A C 1
ATOM 1694 O O . GLU A 1 210 ? 12.092 29.066 0.604 1.00 37.62 210 GLU A O 1
ATOM 1699 N N . GLU A 1 211 ? 9.961 28.462 0.793 1.00 37.22 211 GLU A N 1
ATOM 1700 C CA . GLU A 1 211 ? 9.673 29.608 1.709 1.00 37.22 211 GLU A CA 1
ATOM 1701 C C . GLU A 1 211 ? 8.863 29.349 3.003 1.00 37.22 211 GLU A C 1
ATOM 1703 O O . GLU A 1 211 ? 8.794 30.234 3.851 1.00 37.22 211 GLU A O 1
ATOM 1708 N N . ASP A 1 212 ? 8.385 28.134 3.300 1.00 33.84 212 ASP A N 1
ATOM 1709 C CA . ASP A 1 212 ? 7.607 27.901 4.545 1.00 33.84 212 ASP A CA 1
ATOM 1710 C C . ASP A 1 212 ? 8.433 27.450 5.772 1.00 33.84 212 ASP A C 1
ATOM 1712 O O . ASP A 1 212 ? 7.887 27.200 6.846 1.00 33.84 212 ASP A O 1
ATOM 1716 N N . ILE A 1 213 ? 9.766 27.385 5.665 1.00 39.72 213 ILE A N 1
ATOM 1717 C CA . ILE A 1 213 ? 10.660 27.133 6.819 1.00 39.72 213 ILE A CA 1
ATOM 1718 C C . ILE A 1 213 ? 11.006 28.446 7.561 1.00 39.72 213 ILE A C 1
ATOM 1720 O O . ILE A 1 213 ? 11.497 28.411 8.688 1.00 39.72 213 ILE A O 1
ATOM 1724 N N . ALA A 1 214 ? 10.683 29.613 6.992 1.00 38.91 214 ALA A N 1
ATOM 1725 C CA . ALA A 1 214 ? 11.097 30.911 7.529 1.00 38.91 214 ALA A CA 1
ATOM 1726 C C . ALA A 1 214 ? 10.099 31.592 8.493 1.00 38.91 214 ALA A C 1
ATOM 1728 O O . ALA A 1 214 ? 10.477 32.565 9.146 1.00 38.91 214 ALA A O 1
ATOM 1729 N N . HIS A 1 215 ? 8.855 31.110 8.640 1.00 41.34 215 HIS A N 1
ATOM 1730 C CA . HIS A 1 215 ? 7.813 31.870 9.362 1.00 41.34 215 HIS A CA 1
ATOM 1731 C C . HIS A 1 215 ? 7.115 31.169 10.535 1.00 41.34 215 HIS A C 1
ATOM 1733 O O . HIS A 1 215 ? 6.092 31.662 10.998 1.00 41.34 215 HIS A O 1
ATOM 1739 N N . GLY A 1 216 ? 7.701 30.085 11.058 1.00 36.97 216 GLY A N 1
ATOM 1740 C CA . GLY A 1 216 ? 7.452 29.495 12.386 1.00 36.97 216 GLY A CA 1
ATOM 1741 C C . GLY A 1 216 ? 6.215 29.952 13.176 1.00 36.97 216 GLY A C 1
ATOM 1742 O O . GLY A 1 216 ? 6.367 30.549 14.237 1.00 36.97 216 GLY A O 1
ATOM 1743 N N . ASN A 1 217 ? 5.014 29.604 12.710 1.00 32.78 217 ASN A N 1
ATOM 1744 C CA . ASN A 1 217 ? 3.767 29.782 13.451 1.00 32.78 217 ASN A CA 1
ATOM 1745 C C . ASN A 1 217 ? 3.032 28.439 13.513 1.00 32.78 217 ASN A C 1
ATOM 1747 O O . ASN A 1 217 ? 2.749 27.835 12.477 1.00 32.78 217 ASN A O 1
ATOM 1751 N N . PHE A 1 218 ? 2.806 27.979 14.746 1.00 42.53 218 PHE A N 1
ATOM 1752 C CA . PHE A 1 218 ? 2.026 26.790 15.092 1.00 42.53 218 PHE A CA 1
ATOM 1753 C C . PHE A 1 218 ? 0.540 26.975 14.785 1.00 42.53 218 PHE A C 1
ATOM 1755 O O . PHE A 1 218 ? 0.040 28.107 14.981 1.00 42.53 218 PHE A O 1
#

Foldseek 3Di:
DDPPDDDLVNDDLVVNLVVLVPDQQLVLVVQCVPDPVSVPNRDHDPDPDLVSLLVNQLVVCPDPVNVQWAAASPVSDTDGQQQFFPVCCDDQCNRPHPCVNVGHGPVCCLVVVVDPALDWTHGPNATWGQHPPLRDTHRFWKAQQVVRDGDDCPDPVVVQCADPPPRDNVRIHGSDDPPPPDDPVVVVVVVVVVVPPPDDDDDDDDDDPDDPVPPDDD

Nearest PDB structures (foldseek):
  5ibk-assembly1_B  TM=8.488E-01  e=4.464E-01  Homo sapiens
  3mks-assembly3_D  TM=5.699E-01  e=2.385E-01  Saccharomyces cerevisiae
  3v7d-assembly1_B  TM=5.674E-01  e=5.388E-01  Saccharomyces cerevisiae S288C
  3v7d-assembly2_D  TM=5.831E-01  e=6.923E-01  Saccharomyces cerevisiae S288C
  5k35-assembly1_A  TM=5.921E-01  e=7.497E+00  Legionella pneumophila

InterPro domains:
  IPR001810 F-box domain [PF00646] (8-42)
  IPR001810 F-box domain [PS50181] (5-42)
  IPR036047 F-box-like domain superfamily [SSF81383] (7-42)

Sequence (218 aa):
MGSITTTLLDLPTELQLYIIQFLDYPSSVALLQTNRRFRTIVPIEPPTTGEQKLSYLLAMELWPKYTHLFSCNICLKLRARNAFADKQLRARRGKGHIESGRRFCLDCGCCHRMYQPGHFLMVGGQEEVLCAICRERCRYGRYCTYCRMCEPLFSPDELEGRCARCRHKDLVKDLGKPPGEFQIEDMLMAMKMSEFEDINGFIGSPEWFEEDIAHGNF

Radius of gyration: 26.75 Å; Cα contacts (8 Å, |Δi|>4): 267; chains: 1; bounding box: 53×52×84 Å

pLDDT: mean 76.79, std 20.53, range [27.17, 98.06]

Mean predicted aligned error: 13.98 Å

Solvent-accessible surface area (backbone atoms only — not comparable to full-atom values): 13514 Å² total; per-residue (Å²): 134,85,83,82,81,83,52,77,81,78,49,57,69,68,58,46,51,61,54,53,74,73,49,53,72,59,56,46,56,53,48,37,71,72,43,76,66,42,52,73,67,59,88,78,80,77,68,84,48,72,64,51,44,40,54,39,40,59,55,48,32,72,37,83,93,29,63,67,33,42,45,18,58,78,81,65,44,76,38,51,62,78,43,24,40,45,79,44,58,38,75,58,26,14,86,95,33,92,39,27,76,72,18,54,32,47,69,55,30,50,77,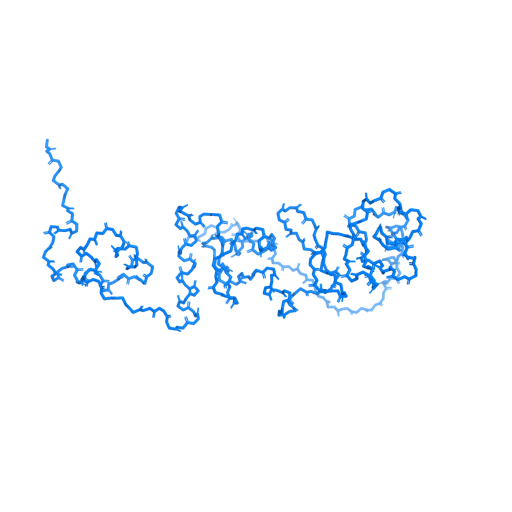70,57,74,52,57,63,65,43,78,38,46,40,82,89,38,65,30,24,30,36,74,81,83,62,44,84,36,62,39,20,34,36,25,68,81,80,70,41,78,40,64,60,85,50,91,62,62,88,67,54,42,32,93,87,78,62,44,43,92,46,41,42,81,65,50,76,66,93,80,76,69,57,73,65,59,57,54,50,55,56,58,58,68,76,70,74,87,81,86,83,91,88,80,86,90,80,90,81,91,71,84,86,78,68,86,74,135

Secondary structure (DSSP, 8-state):
-------GG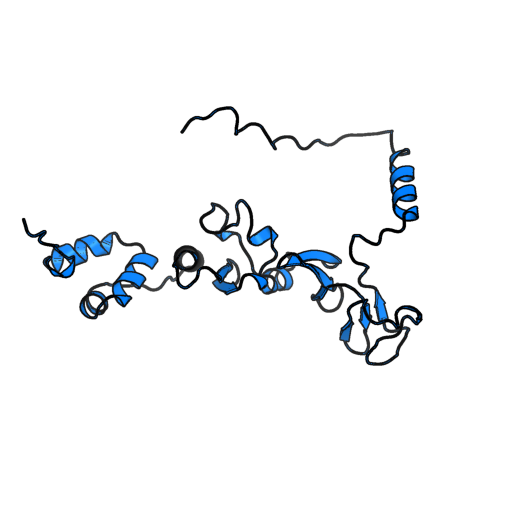GS-HHHHHHHHTT--HHHHHHHHTT-HHHHHH---PPP-SHHHHHHHHHHHTTSGGGTTEEEETTTTEEEEGGGS-GGGTSGGGSTTSTTGGG---HHHHHHTT-S-TT-EEEETTEEEEE-TTT--EESSSEEETTTTEEE-TTSGGGGG---TTT--STTEEE----TT---HHHHHHHHHHTTS--SS--------SS-TTSS---